Protein AF-A0A660R9L0-F1 (afdb_monomer_lite)

Foldseek 3Di:
DDPDQDQLQFWEKEWEDDCWIWIWIRRSHDIDGDGIHHLVVVVVVVVVDDGAEYEYEAAADPVRFDDPSNLVRLVSQVVVCVVCVRHKYKYAHLPPQVVCLVVPVPDDPVVCVVCVRNSSRSSSVVVCSVCVVRIAILDPVLADADDVVVLVVQPPWQEEEEQHLHRLPPPSCVNGNYEYEHQHSNSQSSCVVSPHHYDHPDDCVRVVDDTDWYFDDDPNDTDIDD

Radius of gyration: 19.58 Å; chains: 1; bounding box: 55×32×52 Å

Sequence (226 aa):
MSSKEYEGDEVILAVDHGKNVGVAMHDGKIVKPVGVFDEEGLFSLLRNMDFDAVVVGIPYNLKGMFSKKTFEVVNFALKIKDEFTDKKVFLYDERFTTVYGKKISGMDERKYRRFKDVISAVEILSDFLKSQHLACEVNDDKFIQLDERIIDKMKNKRTVVEEILLDPRDERLRSLNIVFLTNDPHHFYLLVEKGYTAYFRKSVDELGLDYDLVLKYKDGKITLCP

pLDDT: mean 89.71, std 12.52, range [32.91, 98.25]

Secondary structure (DSSP, 8-state):
----PPPTT-EEEEEEESSSEEEEEEESS-EEEEEEE-HHHHHHHHHTS--SEEEEEE---TTS---HHHHHHHHHHHHHHHH-TTSEEEEEE-TTHHHHHHHHS---HHHHHHHHHHHHHHHHHHHHHH-GGGSEE--STT-BPPPHHHHHHHTTS-EEEES--B-TT-GGGGGS-EEEEES-HHHHHHHHHTT-EEEES--HHHHT---SEEEEEETTEEEEE-

Structure (mmCIF, N/CA/C/O backbone):
data_AF-A0A660R9L0-F1
#
_entry.id   AF-A0A660R9L0-F1
#
loop_
_atom_site.group_PDB
_atom_site.id
_atom_site.type_symbol
_atom_site.label_atom_id
_atom_site.label_alt_id
_atom_site.label_comp_id
_atom_site.label_asym_id
_atom_site.label_entity_id
_atom_site.label_seq_id
_atom_site.pdbx_PDB_ins_code
_atom_site.Cartn_x
_atom_site.Cartn_y
_atom_site.Cartn_z
_atom_site.occupancy
_atom_site.B_iso_or_equiv
_atom_site.auth_seq_id
_atom_site.auth_comp_id
_atom_site.auth_asym_id
_atom_site.auth_atom_id
_atom_site.pdbx_PDB_model_num
ATOM 1 N N . MET A 1 1 ? -8.959 -16.395 -0.374 1.00 32.91 1 MET A N 1
ATOM 2 C CA . MET A 1 1 ? -9.173 -16.414 -1.836 1.00 32.91 1 MET A CA 1
ATOM 3 C C . MET A 1 1 ? -7.864 -16.811 -2.484 1.00 32.91 1 MET A C 1
ATOM 5 O O . MET A 1 1 ? -6.834 -16.322 -2.050 1.00 32.91 1 MET A O 1
ATOM 9 N N . SER A 1 2 ? -7.910 -17.759 -3.419 1.00 33.44 2 SER A N 1
ATOM 10 C CA . SER A 1 2 ? -6.737 -18.284 -4.122 1.00 33.44 2 SER A CA 1
ATOM 11 C C . SER A 1 2 ? -6.029 -17.149 -4.858 1.00 33.44 2 SER A C 1
ATOM 13 O O . SER A 1 2 ? -6.583 -16.619 -5.819 1.00 33.44 2 SER A O 1
ATOM 15 N N . SER A 1 3 ? -4.833 -16.772 -4.410 1.00 39.25 3 SER A N 1
ATOM 16 C CA . SER A 1 3 ? -3.893 -15.983 -5.201 1.00 39.25 3 SER A CA 1
ATOM 17 C C . SER A 1 3 ? -3.565 -16.807 -6.443 1.00 39.25 3 SER A C 1
ATOM 19 O O . SER A 1 3 ? -2.843 -17.798 -6.345 1.00 39.25 3 SER A O 1
ATOM 21 N N . LYS A 1 4 ? -4.177 -16.485 -7.588 1.00 43.53 4 LYS A N 1
ATOM 22 C CA . LYS A 1 4 ? -3.705 -17.017 -8.867 1.00 43.53 4 LYS A CA 1
ATOM 23 C C . LYS A 1 4 ? -2.271 -16.520 -9.033 1.00 43.53 4 LYS A C 1
ATOM 25 O O . LYS A 1 4 ? -2.055 -15.311 -9.064 1.00 43.53 4 LYS A O 1
ATOM 30 N N . GLU A 1 5 ? -1.322 -17.447 -9.044 1.00 54.25 5 GLU A N 1
ATOM 31 C CA . GLU A 1 5 ? 0.049 -17.173 -9.469 1.00 54.25 5 GLU A CA 1
ATOM 32 C C . GLU A 1 5 ? -0.004 -16.654 -10.915 1.00 54.25 5 GLU A C 1
ATOM 34 O O . GLU A 1 5 ? -0.798 -17.160 -11.710 1.00 54.25 5 GLU A O 1
ATOM 39 N N . TYR A 1 6 ? 0.763 -15.605 -11.224 1.00 57.31 6 TYR A N 1
ATOM 40 C CA . TYR A 1 6 ? 0.782 -14.989 -12.556 1.00 57.31 6 TYR A CA 1
ATOM 41 C C . TYR A 1 6 ? 1.212 -16.023 -13.599 1.00 57.31 6 TYR A C 1
ATOM 43 O O . TYR A 1 6 ? 2.217 -16.718 -13.415 1.00 57.31 6 TYR A O 1
ATOM 51 N N . GLU A 1 7 ? 0.441 -16.127 -14.679 1.00 55.03 7 GLU A N 1
ATOM 52 C CA . GLU A 1 7 ? 0.716 -17.046 -15.782 1.00 55.03 7 GLU A CA 1
ATOM 53 C C . GLU A 1 7 ? 1.695 -16.384 -16.761 1.00 55.03 7 GLU A C 1
ATOM 55 O O . GLU A 1 7 ? 1.751 -15.164 -16.900 1.00 55.03 7 GLU A O 1
ATOM 60 N N . GLY A 1 8 ? 2.521 -17.200 -17.417 1.00 58.75 8 GLY A N 1
ATOM 61 C CA . GLY A 1 8 ? 3.739 -16.757 -18.098 1.00 58.75 8 GLY A CA 1
ATOM 62 C C . GLY A 1 8 ? 3.584 -15.693 -19.186 1.00 58.75 8 GLY A C 1
ATOM 63 O O . GLY A 1 8 ? 4.604 -15.135 -19.547 1.00 58.75 8 GLY A O 1
ATOM 64 N N . ASP A 1 9 ? 2.381 -15.371 -19.667 1.00 69.31 9 ASP A N 1
ATOM 65 C CA . ASP A 1 9 ? 2.148 -14.457 -20.795 1.00 69.31 9 ASP A CA 1
ATOM 66 C C . ASP A 1 9 ? 1.773 -13.009 -20.390 1.00 69.31 9 ASP A C 1
ATOM 68 O O . ASP A 1 9 ? 1.606 -12.161 -21.266 1.00 69.31 9 ASP A O 1
ATOM 72 N N . GLU A 1 10 ? 1.662 -12.696 -19.092 1.00 87.19 10 GLU A N 1
ATOM 73 C CA . GLU A 1 10 ? 1.267 -11.357 -18.614 1.00 87.19 10 GLU A CA 1
ATOM 74 C C . GLU A 1 10 ? 2.379 -10.297 -18.804 1.00 87.19 10 GLU A C 1
ATOM 76 O O . GLU A 1 10 ? 3.571 -10.517 -18.521 1.00 87.19 10 GLU A O 1
ATOM 81 N N . VAL A 1 11 ? 1.970 -9.102 -19.247 1.00 94.75 11 VAL A N 1
ATOM 82 C CA . VAL A 1 11 ? 2.815 -7.912 -19.385 1.00 94.75 11 VAL A CA 1
ATOM 83 C C . VAL A 1 11 ? 2.833 -7.156 -18.061 1.00 94.75 11 VAL A C 1
ATOM 85 O O . VAL A 1 11 ? 1.863 -6.505 -17.671 1.00 94.75 11 VAL A O 1
ATOM 88 N N . ILE A 1 12 ? 3.964 -7.216 -17.362 1.00 96.75 12 ILE A N 1
ATOM 89 C CA . ILE A 1 12 ? 4.110 -6.649 -16.017 1.00 96.75 12 ILE A CA 1
ATOM 90 C C . ILE A 1 12 ? 5.207 -5.598 -16.034 1.00 96.75 12 ILE A C 1
ATOM 92 O O . ILE A 1 12 ? 6.327 -5.872 -16.465 1.00 96.75 12 ILE A O 1
ATOM 96 N N . LEU A 1 13 ? 4.916 -4.405 -15.526 1.00 97.88 13 LEU A N 1
ATOM 97 C CA . LEU A 1 13 ? 5.929 -3.381 -15.303 1.00 97.88 13 LEU A CA 1
ATOM 98 C C . LEU A 1 13 ? 6.372 -3.377 -13.846 1.00 97.88 13 LEU A C 1
ATOM 100 O O . LEU A 1 13 ? 5.569 -3.601 -12.946 1.00 97.88 13 LEU A O 1
ATOM 104 N N . ALA A 1 14 ? 7.639 -3.058 -13.607 1.00 97.38 14 ALA A N 1
ATOM 105 C CA . ALA A 1 14 ? 8.110 -2.658 -12.290 1.00 97.38 14 ALA A CA 1
ATOM 106 C C . ALA A 1 14 ? 8.628 -1.231 -12.312 1.00 97.38 14 ALA A C 1
ATOM 108 O O . ALA A 1 14 ? 9.240 -0.791 -13.290 1.00 97.38 14 ALA A O 1
ATOM 109 N N . VAL A 1 15 ? 8.407 -0.546 -11.199 1.00 96.81 15 VAL A N 1
ATOM 110 C CA . VAL A 1 15 ? 8.744 0.851 -10.998 1.00 96.81 15 VAL A CA 1
ATOM 111 C C . VAL A 1 15 ? 9.547 1.015 -9.710 1.00 96.81 15 VAL A C 1
ATOM 113 O O . VAL A 1 15 ? 9.091 0.633 -8.633 1.00 96.81 15 VAL A O 1
ATOM 116 N N . ASP A 1 16 ? 10.721 1.631 -9.830 1.00 95.06 16 ASP A N 1
ATOM 117 C CA . ASP A 1 16 ? 11.500 2.168 -8.711 1.00 95.06 16 ASP A CA 1
ATOM 118 C C . ASP A 1 16 ? 11.263 3.683 -8.623 1.00 95.06 16 ASP A C 1
ATOM 120 O O . ASP A 1 16 ? 11.701 4.449 -9.490 1.00 95.06 16 ASP A O 1
ATOM 124 N N . HIS A 1 17 ? 10.514 4.119 -7.607 1.00 94.25 17 HIS A N 1
ATOM 125 C CA . HIS A 1 17 ? 10.119 5.519 -7.443 1.00 94.25 17 HIS A CA 1
ATOM 126 C C . HIS A 1 17 ? 11.133 6.280 -6.582 1.00 94.25 17 HIS A C 1
ATOM 128 O O . HIS A 1 17 ? 11.057 6.330 -5.352 1.00 94.25 17 HIS A O 1
ATOM 134 N N . GLY A 1 18 ? 12.081 6.940 -7.244 1.00 88.00 18 GLY A N 1
ATOM 135 C CA . GLY A 1 18 ? 13.091 7.806 -6.639 1.00 88.00 18 GLY A CA 1
ATOM 136 C C . GLY A 1 18 ? 12.821 9.295 -6.873 1.00 88.00 18 GLY A C 1
ATOM 137 O O . GLY A 1 18 ? 11.695 9.771 -6.762 1.00 88.00 18 GLY A O 1
ATOM 138 N N . LYS A 1 19 ? 13.889 10.055 -7.161 1.00 86.38 19 LYS A N 1
ATOM 139 C CA . LYS A 1 19 ? 13.782 11.399 -7.770 1.00 86.38 19 LYS A CA 1
ATOM 140 C C . LYS A 1 19 ? 13.362 11.290 -9.238 1.00 86.38 19 LYS A C 1
ATOM 142 O O . LYS A 1 19 ? 12.627 12.135 -9.730 1.00 86.38 19 LYS A O 1
ATOM 147 N N . ASN A 1 20 ? 13.884 10.269 -9.907 1.00 90.31 20 ASN A N 1
ATOM 148 C CA . ASN A 1 20 ? 13.390 9.795 -11.183 1.00 90.31 20 ASN A CA 1
ATOM 149 C C . ASN A 1 20 ? 12.774 8.414 -10.960 1.00 90.31 20 ASN A C 1
ATOM 151 O O . ASN A 1 20 ? 12.983 7.792 -9.917 1.00 90.31 20 ASN A O 1
ATOM 155 N N . VAL A 1 21 ? 12.054 7.950 -11.963 1.00 95.06 21 VAL A N 1
ATOM 156 C CA . VAL A 1 21 ? 11.280 6.724 -11.942 1.00 95.06 21 VAL A CA 1
ATOM 157 C C . VAL A 1 21 ? 11.949 5.717 -12.869 1.00 95.06 21 VAL A C 1
ATOM 159 O O . VAL A 1 21 ? 11.906 5.867 -14.091 1.00 95.06 21 VAL A O 1
ATOM 162 N N . GLY A 1 22 ? 12.630 4.726 -12.296 1.00 96.00 22 GLY A N 1
ATOM 163 C CA . GLY A 1 22 ? 13.207 3.619 -13.056 1.00 96.00 22 GLY A CA 1
ATOM 164 C C . GLY A 1 22 ? 12.124 2.623 -13.451 1.00 96.00 22 GLY A C 1
ATOM 165 O O . GLY A 1 22 ? 11.277 2.296 -12.625 1.00 96.00 22 GLY A O 1
ATOM 166 N N . VAL A 1 23 ? 12.140 2.140 -14.696 1.00 97.88 23 VAL A N 1
ATOM 167 C CA . VAL A 1 23 ? 11.101 1.241 -15.220 1.00 97.88 23 VAL A CA 1
ATOM 168 C C . VAL A 1 23 ? 11.716 0.018 -15.891 1.00 97.88 23 VAL A C 1
ATOM 170 O O . VAL A 1 23 ? 12.619 0.131 -16.730 1.00 97.88 23 VAL A O 1
ATOM 173 N N . ALA A 1 24 ? 11.181 -1.151 -15.552 1.00 97.25 24 ALA A N 1
ATOM 174 C CA . ALA A 1 24 ? 11.446 -2.429 -16.201 1.00 97.25 24 ALA A CA 1
ATOM 175 C C . ALA A 1 24 ? 10.129 -3.091 -16.616 1.00 97.25 24 ALA A C 1
ATOM 177 O O . ALA A 1 24 ? 9.077 -2.779 -16.066 1.00 97.25 24 ALA A O 1
ATOM 178 N N . MET A 1 25 ? 10.189 -4.002 -17.582 1.00 97.25 25 MET A N 1
ATOM 179 C CA . MET A 1 25 ? 9.014 -4.687 -18.114 1.00 97.25 25 MET A CA 1
ATOM 180 C C . MET A 1 25 ? 9.305 -6.164 -18.338 1.00 97.25 25 MET A C 1
ATOM 182 O O . MET A 1 25 ? 10.370 -6.521 -18.838 1.00 97.25 25 MET A O 1
ATOM 186 N N . HIS A 1 26 ? 8.340 -7.000 -17.996 1.00 95.94 26 HIS A N 1
ATOM 187 C CA . HIS A 1 26 ? 8.242 -8.397 -18.365 1.00 95.94 26 HIS A CA 1
ATOM 188 C C . HIS A 1 26 ? 7.227 -8.488 -19.499 1.00 95.94 26 HIS A C 1
ATOM 190 O O . HIS A 1 26 ? 6.113 -8.004 -19.342 1.00 95.94 26 HIS A O 1
ATOM 196 N N . ASP A 1 27 ? 7.611 -9.048 -20.643 1.00 90.94 27 ASP A N 1
ATOM 197 C CA . ASP A 1 27 ? 6.760 -9.147 -21.841 1.00 90.94 27 ASP A CA 1
ATOM 198 C C . ASP A 1 27 ? 6.187 -10.554 -22.070 1.00 90.94 27 ASP A C 1
ATOM 200 O O . ASP A 1 27 ? 6.012 -10.982 -23.211 1.00 90.94 27 ASP A O 1
ATOM 204 N N . GLY A 1 28 ? 5.971 -11.296 -20.985 1.00 85.94 28 GLY A N 1
ATOM 205 C CA . GLY A 1 28 ? 5.570 -12.702 -21.021 1.00 85.94 28 GLY A CA 1
ATOM 206 C C . GLY A 1 28 ? 6.732 -13.684 -21.251 1.00 85.94 28 GLY A C 1
ATOM 207 O O . GLY A 1 28 ? 6.549 -14.890 -21.391 1.00 85.94 28 GLY A O 1
ATOM 208 N N . LYS A 1 29 ? 7.971 -13.194 -21.374 1.00 86.12 29 LYS A N 1
ATOM 209 C CA . LYS A 1 29 ? 9.137 -14.065 -21.608 1.00 86.12 29 LYS A CA 1
ATOM 210 C C . LYS A 1 29 ? 10.344 -13.647 -20.805 1.00 86.12 29 LYS A C 1
ATOM 212 O O . LYS A 1 29 ? 10.976 -14.478 -20.156 1.00 86.12 29 LYS A O 1
ATOM 217 N N . ILE A 1 30 ? 10.720 -12.377 -20.917 1.00 91.31 30 ILE A N 1
ATOM 218 C CA . ILE A 1 30 ? 11.943 -11.863 -20.310 1.00 91.31 30 ILE A CA 1
ATOM 219 C C . ILE A 1 30 ? 11.685 -10.538 -19.613 1.00 91.31 30 ILE A C 1
ATOM 221 O O . ILE A 1 30 ? 10.853 -9.740 -20.034 1.00 91.31 30 ILE A O 1
ATOM 225 N N . VAL A 1 31 ? 12.462 -10.283 -18.563 1.00 94.06 31 VAL A N 1
ATOM 226 C CA . VAL A 1 31 ? 12.554 -8.958 -17.950 1.00 94.06 31 VAL A CA 1
ATOM 227 C C . VAL A 1 31 ? 13.544 -8.116 -18.747 1.00 94.06 31 VAL A C 1
ATOM 229 O O . VAL A 1 31 ? 14.685 -8.527 -18.969 1.00 94.06 31 VAL A O 1
ATOM 232 N N . LYS A 1 32 ? 13.128 -6.915 -19.150 1.00 94.50 32 LYS A N 1
ATOM 233 C CA . LYS A 1 32 ? 13.968 -5.947 -19.855 1.00 94.50 32 LYS A CA 1
ATOM 234 C C . LYS A 1 32 ? 13.878 -4.551 -19.237 1.00 94.50 32 LYS A C 1
ATOM 236 O O . LYS A 1 32 ? 12.812 -4.149 -18.767 1.00 94.50 32 LYS A O 1
ATOM 241 N N . PRO A 1 33 ? 14.984 -3.788 -19.250 1.00 95.81 33 PRO A N 1
ATOM 242 C CA . PRO A 1 33 ? 14.950 -2.380 -18.885 1.00 95.81 33 PRO A CA 1
ATOM 243 C C . PRO A 1 33 ? 14.116 -1.590 -19.901 1.00 95.81 33 PRO A C 1
ATOM 245 O O . PRO A 1 33 ? 14.261 -1.795 -21.107 1.00 95.81 33 PRO A O 1
ATOM 248 N N . VAL A 1 34 ? 13.286 -0.662 -19.423 1.00 96.69 34 VAL A N 1
ATOM 249 C CA . VAL A 1 34 ? 12.533 0.271 -20.279 1.00 96.69 34 VAL A CA 1
ATOM 250 C C . VAL A 1 34 ? 13.220 1.630 -20.303 1.00 96.69 34 VAL A C 1
ATOM 252 O O . VAL A 1 34 ? 13.533 2.149 -21.371 1.00 96.69 34 VAL A O 1
ATOM 255 N N . GLY A 1 35 ? 13.505 2.201 -19.131 1.00 94.88 35 GLY A N 1
ATOM 256 C CA . GLY A 1 35 ? 14.135 3.515 -19.052 1.00 94.88 35 GLY A CA 1
ATOM 257 C C . GLY A 1 35 ? 13.931 4.215 -17.718 1.00 94.88 35 GLY A C 1
ATOM 258 O O . GLY A 1 35 ? 13.488 3.612 -16.744 1.00 94.88 35 GLY A O 1
ATOM 259 N N . VAL A 1 36 ? 14.289 5.498 -17.698 1.00 95.56 36 VAL A N 1
ATOM 260 C CA . VAL A 1 36 ? 14.098 6.402 -16.561 1.00 95.56 36 VAL A CA 1
ATOM 261 C C . VAL A 1 36 ? 13.184 7.535 -17.002 1.00 95.56 36 VAL A C 1
ATOM 263 O O . VAL A 1 36 ? 13.442 8.153 -18.035 1.00 95.56 36 VAL A O 1
ATOM 266 N N . PHE A 1 37 ? 12.161 7.815 -16.206 1.00 96.00 37 PHE A N 1
ATOM 267 C CA . PHE A 1 37 ? 11.141 8.825 -16.476 1.00 96.00 37 PHE A CA 1
ATOM 268 C C . PHE A 1 37 ? 10.985 9.755 -15.268 1.00 96.00 37 PHE A C 1
ATOM 270 O O . PHE A 1 37 ? 11.500 9.479 -14.184 1.00 96.00 37 PHE A O 1
ATOM 277 N N . ASP A 1 38 ? 10.284 10.867 -15.437 1.00 95.94 38 ASP A N 1
ATOM 278 C CA . ASP A 1 38 ? 9.593 11.519 -14.326 1.00 95.94 38 ASP A CA 1
ATOM 279 C C . ASP A 1 38 ? 8.198 10.885 -14.142 1.00 95.94 38 ASP A C 1
ATOM 281 O O . ASP A 1 38 ? 7.833 9.944 -14.852 1.00 95.94 38 ASP A O 1
ATOM 285 N N . GLU A 1 39 ? 7.424 11.352 -13.156 1.00 95.94 39 GLU A N 1
ATOM 286 C CA . GLU A 1 39 ? 6.078 10.808 -12.924 1.00 95.94 39 GLU A CA 1
ATOM 287 C C . GLU A 1 39 ? 5.176 11.008 -14.152 1.00 95.94 39 GLU A C 1
ATOM 289 O O . GLU A 1 39 ? 4.564 10.051 -14.618 1.00 95.94 39 GLU A O 1
ATOM 294 N N . GLU A 1 40 ? 5.130 12.212 -14.727 1.00 96.31 40 GLU A N 1
ATOM 295 C CA . GLU A 1 40 ? 4.279 12.515 -15.888 1.00 96.31 40 GLU A CA 1
ATOM 296 C C . GLU A 1 40 ? 4.635 11.660 -17.115 1.00 96.31 40 GLU A C 1
ATOM 298 O O . GLU A 1 40 ? 3.748 11.136 -17.800 1.00 96.31 40 GLU A O 1
ATOM 303 N N . GLY A 1 41 ? 5.929 11.464 -17.365 1.00 97.44 41 GLY A N 1
ATOM 304 C CA . GLY A 1 41 ? 6.441 10.591 -18.409 1.00 97.44 41 GLY A CA 1
ATOM 305 C C . GLY A 1 41 ? 6.068 9.127 -18.186 1.00 97.44 41 GLY A C 1
ATOM 306 O O . GLY A 1 41 ? 5.702 8.455 -19.150 1.00 97.44 41 GLY A O 1
ATOM 307 N N . LEU A 1 42 ? 6.083 8.636 -16.939 1.00 97.69 42 LEU A N 1
ATOM 308 C CA . LEU A 1 42 ? 5.585 7.291 -16.636 1.00 97.69 42 LEU A CA 1
ATOM 309 C C . LEU A 1 42 ? 4.086 7.176 -16.927 1.00 97.69 42 LEU A C 1
ATOM 311 O O . LEU A 1 42 ? 3.683 6.241 -17.610 1.00 97.69 42 LEU A O 1
ATOM 315 N N . PHE A 1 43 ? 3.252 8.089 -16.424 1.00 98.19 43 PHE A N 1
ATOM 316 C CA . PHE A 1 43 ? 1.806 8.017 -16.672 1.00 98.19 43 PHE A CA 1
ATOM 317 C C . PHE A 1 43 ? 1.503 8.075 -18.174 1.00 98.19 43 PHE A C 1
ATOM 319 O O . PHE A 1 43 ? 0.677 7.317 -18.678 1.00 98.19 43 PHE A O 1
ATOM 326 N N . SER A 1 44 ? 2.241 8.899 -18.920 1.00 98.12 44 SER A N 1
ATOM 327 C CA . SER A 1 44 ? 2.163 8.934 -20.382 1.00 98.12 44 SER A CA 1
ATOM 328 C C . SER A 1 44 ? 2.572 7.604 -21.024 1.00 98.12 44 SER A C 1
ATOM 330 O O . SER A 1 44 ? 1.910 7.162 -21.960 1.00 98.12 44 SER A O 1
ATOM 332 N N . LEU A 1 45 ? 3.622 6.939 -20.532 1.00 97.56 45 LEU A N 1
ATOM 333 C CA . LEU A 1 45 ? 4.009 5.599 -20.985 1.00 97.56 45 LEU A CA 1
ATOM 334 C C . LEU A 1 45 ? 2.886 4.582 -20.732 1.00 97.56 45 LEU A C 1
ATOM 336 O O . LEU A 1 45 ? 2.511 3.865 -21.657 1.00 97.56 45 LEU A O 1
ATOM 340 N N . LEU A 1 46 ? 2.335 4.551 -19.515 1.00 97.62 46 LEU A N 1
ATOM 341 C CA . LEU A 1 46 ? 1.289 3.605 -19.114 1.00 97.62 46 LEU A CA 1
ATOM 342 C C . LEU A 1 46 ? 0.006 3.778 -19.939 1.00 97.62 46 LEU A C 1
ATOM 344 O O . LEU A 1 46 ? -0.560 2.791 -20.385 1.00 97.62 46 LEU A O 1
ATOM 348 N N . ARG A 1 47 ? -0.418 5.014 -20.239 1.00 97.94 47 ARG A N 1
ATOM 349 C CA . ARG A 1 47 ? -1.592 5.270 -21.104 1.00 97.94 47 ARG A CA 1
ATOM 350 C C . ARG A 1 47 ? -1.445 4.744 -22.531 1.00 97.94 47 ARG A C 1
ATOM 352 O O . ARG A 1 47 ? -2.446 4.493 -23.191 1.00 97.94 47 ARG A O 1
ATOM 359 N N . ASN A 1 48 ? -0.214 4.652 -23.031 1.00 96.88 48 ASN A N 1
ATOM 360 C CA . ASN A 1 48 ? 0.078 4.259 -24.411 1.00 96.88 48 ASN A CA 1
ATOM 361 C C . ASN A 1 48 ? 0.502 2.787 -24.537 1.00 96.88 48 ASN A C 1
ATOM 363 O O . ASN A 1 48 ? 0.894 2.354 -25.621 1.00 96.88 48 ASN A O 1
ATOM 367 N N . MET A 1 49 ? 0.457 2.028 -23.443 1.00 93.75 49 MET A N 1
ATOM 368 C CA . MET A 1 49 ? 0.872 0.634 -23.382 1.00 93.75 49 MET A CA 1
ATOM 369 C C . MET A 1 49 ? -0.279 -0.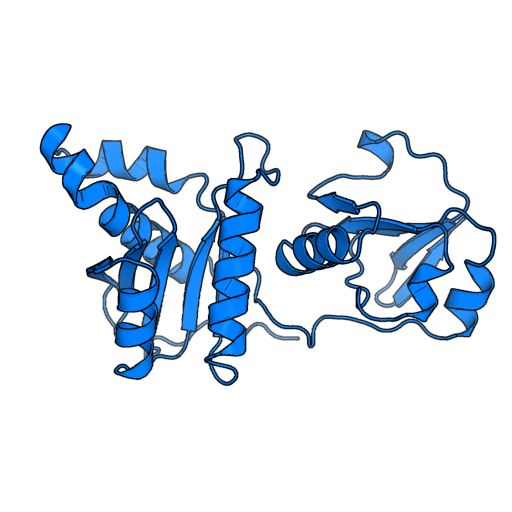221 -22.859 1.00 93.75 49 MET A C 1
ATOM 371 O O . MET A 1 49 ? -0.982 0.186 -21.941 1.00 93.75 49 MET A O 1
ATOM 375 N N . ASP A 1 50 ? -0.446 -1.419 -23.413 1.00 93.81 50 ASP A N 1
ATOM 376 C CA . ASP A 1 50 ? -1.284 -2.434 -22.780 1.00 93.81 50 ASP A CA 1
ATOM 377 C C . ASP A 1 50 ? -0.429 -3.257 -21.814 1.00 93.81 50 ASP A C 1
ATOM 379 O O . ASP A 1 50 ? 0.645 -3.744 -22.179 1.00 93.81 50 ASP A O 1
ATOM 383 N N . PHE A 1 51 ? -0.877 -3.342 -20.568 1.00 95.75 51 PHE A N 1
ATOM 384 C CA . PHE A 1 51 ? -0.191 -4.032 -19.482 1.00 95.75 51 PHE A CA 1
ATOM 385 C C . PHE A 1 51 ? -1.207 -4.646 -18.525 1.00 95.75 51 PHE A C 1
ATOM 387 O O . PHE A 1 51 ? -2.337 -4.176 -18.449 1.00 95.75 51 PHE A O 1
ATOM 394 N N . ASP A 1 52 ? -0.811 -5.654 -17.760 1.00 96.44 52 ASP A N 1
ATOM 395 C CA . ASP A 1 52 ? -1.692 -6.359 -16.823 1.00 96.44 52 ASP A CA 1
ATOM 396 C C . ASP A 1 52 ? -1.496 -5.881 -15.382 1.00 96.44 52 ASP A C 1
ATOM 398 O O . ASP A 1 52 ? -2.452 -5.750 -14.607 1.00 96.44 52 ASP A O 1
ATOM 402 N N . ALA A 1 53 ? -0.244 -5.589 -15.015 1.00 96.88 53 ALA A N 1
ATOM 403 C CA . ALA A 1 53 ? 0.100 -5.177 -13.664 1.00 96.88 53 ALA A CA 1
ATOM 404 C C . ALA A 1 53 ? 1.291 -4.214 -13.592 1.00 96.88 53 ALA A C 1
ATOM 406 O O . ALA A 1 53 ? 2.205 -4.248 -14.419 1.00 96.88 53 ALA A O 1
ATOM 407 N N . VAL A 1 54 ? 1.302 -3.401 -12.535 1.00 98.19 54 VAL A N 1
ATOM 408 C CA . VAL A 1 54 ? 2.453 -2.589 -12.123 1.00 98.19 54 VAL A CA 1
ATOM 409 C C . VAL A 1 54 ? 2.903 -3.007 -10.729 1.00 98.19 54 VAL A C 1
ATOM 411 O O . VAL A 1 54 ? 2.104 -3.087 -9.801 1.00 98.19 54 VAL A O 1
ATOM 414 N N . VAL A 1 55 ? 4.201 -3.228 -10.564 1.00 97.88 55 VAL A N 1
ATOM 415 C CA . VAL A 1 55 ? 4.852 -3.513 -9.285 1.00 97.88 55 VAL A CA 1
ATOM 416 C C . VAL A 1 55 ? 5.659 -2.291 -8.870 1.00 97.88 55 VAL A C 1
ATOM 418 O O . VAL A 1 55 ? 6.581 -1.881 -9.565 1.00 97.88 55 VAL A O 1
ATOM 421 N N . VAL A 1 56 ? 5.336 -1.704 -7.728 1.00 97.75 56 VAL A N 1
ATOM 422 C CA . VAL A 1 56 ? 6.017 -0.527 -7.190 1.00 97.75 56 VAL A CA 1
ATOM 423 C C . VAL A 1 56 ? 6.917 -0.961 -6.037 1.00 97.75 56 VAL A C 1
ATOM 425 O O . VAL A 1 56 ? 6.441 -1.501 -5.034 1.00 97.75 56 VAL A O 1
ATOM 428 N N . GLY A 1 57 ? 8.223 -0.732 -6.178 1.00 95.31 57 GLY A N 1
ATOM 429 C CA . GLY A 1 57 ? 9.193 -0.968 -5.111 1.00 95.31 57 GLY A CA 1
ATOM 430 C C . GLY A 1 57 ? 9.001 0.018 -3.964 1.00 95.31 57 GLY A C 1
ATOM 431 O O . GLY A 1 57 ? 8.948 1.224 -4.186 1.00 95.31 57 GLY A O 1
ATOM 432 N N . ILE A 1 58 ? 8.879 -0.493 -2.740 1.00 92.81 58 ILE A N 1
ATOM 433 C CA . ILE A 1 58 ? 8.747 0.295 -1.520 1.00 92.81 58 ILE A CA 1
ATOM 434 C C . ILE A 1 58 ? 10.087 0.333 -0.769 1.00 92.81 58 ILE A C 1
ATOM 436 O O . ILE A 1 58 ? 10.531 -0.701 -0.247 1.00 92.81 58 ILE A O 1
ATOM 440 N N . PRO A 1 59 ? 10.650 1.534 -0.541 1.00 91.19 59 PRO A N 1
ATOM 441 C CA . PRO A 1 59 ? 11.847 1.702 0.264 1.00 91.19 59 PRO A CA 1
ATOM 442 C C . PRO A 1 59 ? 11.475 1.763 1.751 1.00 91.19 59 PRO A C 1
ATOM 444 O O . PRO A 1 59 ? 11.281 2.837 2.336 1.00 91.19 59 PRO A O 1
ATOM 447 N N . TYR A 1 60 ? 11.345 0.606 2.398 1.00 89.00 60 TYR A N 1
ATOM 448 C CA . TYR A 1 60 ? 11.293 0.561 3.861 1.00 89.00 60 TYR A CA 1
ATOM 449 C C . TYR A 1 60 ? 12.666 0.863 4.467 1.00 89.00 60 TYR A C 1
ATOM 451 O O . TYR A 1 60 ? 13.709 0.592 3.873 1.00 89.00 60 TYR A O 1
ATOM 459 N N . ASN A 1 61 ? 12.689 1.375 5.699 1.00 86.62 61 ASN A N 1
ATOM 460 C CA . ASN A 1 61 ? 13.955 1.506 6.422 1.00 86.62 61 ASN A CA 1
ATOM 461 C C . ASN A 1 61 ? 14.518 0.127 6.837 1.00 86.62 61 ASN A C 1
ATOM 463 O O . ASN A 1 61 ? 13.854 -0.898 6.703 1.00 86.62 61 ASN A O 1
ATOM 467 N N . LEU A 1 62 ? 15.729 0.084 7.407 1.00 80.88 62 LEU A N 1
ATOM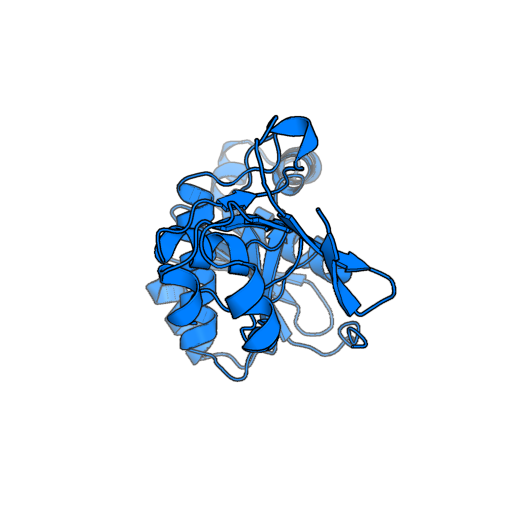 468 C CA . LEU A 1 62 ? 16.377 -1.177 7.816 1.00 80.88 62 LEU A CA 1
ATOM 469 C C . LEU A 1 62 ? 15.559 -2.007 8.822 1.00 80.88 62 LEU A C 1
ATOM 471 O O . LEU A 1 62 ? 15.702 -3.225 8.869 1.00 80.88 62 LEU A O 1
ATOM 475 N N . LYS A 1 63 ? 14.677 -1.368 9.601 1.00 84.06 63 LYS A N 1
ATOM 476 C CA . LYS A 1 63 ? 13.752 -2.046 10.524 1.00 84.06 63 LYS A CA 1
ATOM 477 C C . LYS A 1 63 ? 12.454 -2.502 9.844 1.00 84.06 63 LYS A C 1
ATOM 479 O O . LYS A 1 63 ? 11.576 -3.023 10.516 1.00 84.06 63 LYS A O 1
ATOM 484 N N . GLY A 1 64 ? 12.314 -2.295 8.535 1.00 81.75 64 GLY A N 1
ATOM 485 C CA . GLY A 1 64 ? 11.114 -2.629 7.773 1.00 81.75 64 GLY A CA 1
ATOM 486 C C . GLY A 1 64 ? 9.947 -1.668 7.990 1.00 81.75 64 GLY A C 1
ATOM 487 O O . GLY A 1 64 ? 8.821 -2.046 7.688 1.00 81.75 64 GLY A O 1
ATOM 488 N N . MET A 1 65 ? 10.196 -0.467 8.521 1.00 89.25 65 MET A N 1
ATOM 489 C CA . MET A 1 65 ? 9.158 0.508 8.869 1.00 89.25 65 MET A CA 1
ATOM 490 C C . MET A 1 65 ? 8.982 1.571 7.782 1.00 89.25 65 MET A C 1
ATOM 492 O O . MET A 1 65 ? 9.909 1.855 7.014 1.00 89.25 65 MET A O 1
ATOM 496 N N . PHE A 1 66 ? 7.809 2.210 7.786 1.00 92.56 66 PHE A N 1
ATOM 497 C CA . PHE A 1 66 ? 7.517 3.375 6.957 1.00 92.56 66 PHE A CA 1
ATOM 498 C C . PHE A 1 66 ? 8.442 4.553 7.282 1.00 92.56 66 PHE A C 1
ATOM 500 O O . PHE A 1 66 ? 8.715 4.879 8.438 1.00 92.56 66 PHE A O 1
ATOM 507 N N . SER A 1 67 ? 8.890 5.216 6.226 1.00 91.75 67 SER A N 1
ATOM 508 C CA . SER A 1 67 ? 9.522 6.531 6.239 1.00 91.75 67 SER A CA 1
ATOM 509 C C . SER A 1 67 ? 8.662 7.519 5.446 1.00 91.75 67 SER A C 1
ATOM 511 O O . SER A 1 67 ? 7.730 7.108 4.757 1.00 91.75 67 SER A O 1
ATOM 513 N N . LYS A 1 68 ? 9.008 8.814 5.459 1.00 92.00 68 LYS A N 1
ATOM 514 C CA . LYS A 1 68 ? 8.355 9.809 4.589 1.00 92.00 68 LYS A CA 1
ATOM 515 C C . LYS A 1 68 ? 8.356 9.371 3.117 1.00 92.00 68 LYS A C 1
ATOM 517 O O . LYS A 1 68 ? 7.332 9.463 2.453 1.00 92.00 68 LYS A O 1
ATOM 522 N N . LYS A 1 69 ? 9.478 8.828 2.634 1.00 92.75 69 LYS A N 1
ATOM 523 C CA . LYS A 1 69 ? 9.591 8.340 1.256 1.00 92.75 69 LYS A CA 1
ATOM 524 C C . LYS A 1 69 ? 8.676 7.139 1.001 1.00 92.75 69 LYS A C 1
ATOM 526 O O . LYS A 1 69 ? 8.055 7.064 -0.046 1.00 92.75 69 LYS A O 1
ATOM 531 N N . THR A 1 70 ? 8.533 6.239 1.971 1.00 94.44 70 THR A N 1
ATOM 532 C CA . THR A 1 70 ? 7.592 5.109 1.889 1.00 94.44 70 THR A CA 1
ATOM 533 C C . THR A 1 70 ? 6.153 5.603 1.696 1.00 94.44 70 THR A C 1
ATOM 535 O O . THR A 1 70 ? 5.451 5.084 0.837 1.00 94.44 70 THR A O 1
ATOM 538 N N . PHE A 1 71 ? 5.731 6.639 2.434 1.00 95.62 71 PHE A N 1
ATOM 539 C CA . PHE A 1 71 ? 4.412 7.263 2.250 1.00 95.62 71 PHE A CA 1
ATOM 540 C C . PHE A 1 71 ? 4.238 7.861 0.850 1.00 95.62 71 PHE A C 1
ATOM 542 O O . PHE A 1 71 ? 3.214 7.631 0.214 1.00 95.62 71 PHE A O 1
ATOM 549 N N . GLU A 1 72 ? 5.239 8.594 0.355 1.00 95.94 72 GLU A N 1
ATOM 550 C CA . GLU A 1 72 ? 5.220 9.166 -0.999 1.00 95.94 72 GLU A CA 1
ATOM 551 C C . GLU A 1 72 ? 5.048 8.082 -2.074 1.00 95.94 72 GLU A C 1
ATOM 553 O O . GLU A 1 72 ? 4.242 8.241 -2.987 1.00 95.94 72 GLU A O 1
ATOM 558 N N . VAL A 1 73 ? 5.763 6.963 -1.934 1.00 96.69 73 VAL A N 1
ATOM 559 C CA . VAL A 1 73 ? 5.721 5.845 -2.884 1.00 96.69 73 VAL A CA 1
ATOM 560 C C . VAL A 1 73 ? 4.388 5.093 -2.841 1.00 96.69 73 VAL A C 1
ATOM 562 O O . VAL A 1 73 ? 3.844 4.760 -3.892 1.00 96.69 73 VAL A O 1
ATOM 565 N N . VAL A 1 74 ? 3.823 4.850 -1.652 1.00 97.44 74 VAL A N 1
ATOM 566 C CA . VAL A 1 74 ? 2.501 4.207 -1.541 1.00 97.44 74 VAL A CA 1
ATOM 567 C C . VAL A 1 74 ? 1.409 5.100 -2.134 1.00 97.44 74 VAL A C 1
ATOM 569 O O . VAL A 1 74 ? 0.573 4.610 -2.887 1.00 97.44 74 VAL A O 1
ATOM 572 N N . ASN A 1 75 ? 1.457 6.413 -1.887 1.00 97.44 75 ASN A N 1
ATOM 573 C CA . ASN A 1 75 ? 0.551 7.367 -2.534 1.00 97.44 75 ASN A CA 1
ATOM 574 C C . ASN A 1 75 ? 0.693 7.347 -4.064 1.00 97.44 75 ASN A C 1
ATOM 576 O O . ASN A 1 75 ? -0.290 7.370 -4.795 1.00 97.44 75 ASN A O 1
ATOM 580 N N . PHE A 1 76 ? 1.922 7.280 -4.573 1.00 97.94 76 PHE A N 1
ATOM 581 C CA . PHE A 1 76 ? 2.169 7.155 -6.005 1.00 97.94 76 PHE A CA 1
ATOM 582 C C . PHE A 1 76 ? 1.556 5.873 -6.597 1.00 97.94 76 PHE A C 1
ATOM 584 O O . PHE A 1 76 ? 0.913 5.940 -7.642 1.00 97.94 76 PHE A O 1
ATOM 591 N N . ALA A 1 77 ? 1.668 4.732 -5.912 1.00 98.25 77 ALA A N 1
ATOM 592 C CA . ALA A 1 77 ? 1.009 3.494 -6.332 1.00 98.25 77 ALA A CA 1
ATOM 593 C C . ALA A 1 77 ? -0.526 3.615 -6.333 1.00 98.25 77 ALA A C 1
ATOM 595 O O . ALA A 1 77 ? -1.177 3.108 -7.245 1.00 98.25 77 ALA A O 1
ATOM 596 N N . LEU A 1 78 ? -1.102 4.327 -5.357 1.00 97.50 78 LEU A N 1
ATOM 597 C CA . LEU A 1 78 ? -2.539 4.617 -5.322 1.00 97.50 78 LEU A CA 1
ATOM 598 C C . LEU A 1 78 ? -2.981 5.454 -6.523 1.00 97.50 78 LEU A C 1
ATOM 600 O O . LEU A 1 78 ? -3.945 5.084 -7.176 1.00 97.50 78 LEU A O 1
ATOM 604 N N . LYS A 1 79 ? -2.222 6.488 -6.908 1.00 98.00 79 LYS A N 1
ATOM 605 C CA . LYS A 1 79 ? -2.510 7.259 -8.132 1.00 98.00 79 LYS A CA 1
ATOM 606 C C . LYS A 1 79 ? -2.526 6.382 -9.388 1.00 98.00 79 LYS A C 1
ATOM 608 O O . LYS A 1 79 ? -3.367 6.584 -10.257 1.00 98.00 79 LYS A O 1
ATOM 613 N N . ILE A 1 80 ? -1.607 5.413 -9.491 1.00 98.25 80 ILE A N 1
ATOM 614 C CA . ILE A 1 80 ? -1.616 4.441 -10.596 1.00 98.25 80 ILE A CA 1
ATOM 615 C C . ILE A 1 80 ? -2.898 3.605 -10.534 1.00 98.25 80 ILE A C 1
ATOM 617 O O . ILE A 1 80 ? -3.563 3.442 -11.552 1.00 98.25 80 ILE A O 1
ATOM 621 N N . LYS A 1 81 ? -3.274 3.100 -9.353 1.00 97.69 81 LYS A N 1
ATOM 622 C CA . LYS A 1 81 ? -4.492 2.296 -9.201 1.00 97.69 81 LYS A CA 1
ATOM 623 C C . LYS A 1 81 ? -5.767 3.085 -9.527 1.00 97.69 81 LYS A C 1
ATOM 625 O O . LYS A 1 81 ? -6.662 2.535 -10.163 1.00 97.69 81 LYS A O 1
ATOM 630 N N . ASP A 1 82 ? -5.826 4.355 -9.140 1.00 97.06 82 ASP A N 1
ATOM 631 C CA . ASP A 1 82 ? -6.960 5.243 -9.402 1.00 97.06 82 ASP A CA 1
ATOM 632 C C . ASP A 1 82 ? -7.117 5.558 -10.897 1.00 97.06 82 ASP A C 1
ATOM 634 O O . ASP A 1 82 ? -8.237 5.621 -11.402 1.00 97.06 82 ASP A O 1
ATOM 638 N N . GLU A 1 83 ? -6.009 5.741 -11.625 1.00 97.88 83 GLU A N 1
ATOM 639 C CA . GLU A 1 83 ? -6.045 6.004 -13.070 1.00 97.88 83 GLU A CA 1
ATOM 640 C C . GLU A 1 83 ? -6.312 4.727 -13.889 1.00 97.88 83 GLU A C 1
ATOM 642 O O . GLU A 1 83 ? -7.044 4.768 -14.878 1.00 97.88 83 GLU A O 1
ATOM 647 N N . PHE A 1 84 ? -5.774 3.583 -13.457 1.00 97.31 84 PHE A N 1
ATOM 648 C CA . PHE A 1 84 ? -5.842 2.297 -14.161 1.00 97.31 84 PHE A CA 1
ATOM 649 C C . PHE A 1 84 ? -6.616 1.256 -13.341 1.00 97.31 84 PHE A C 1
ATOM 651 O O . PHE A 1 84 ? -6.077 0.242 -12.895 1.00 97.31 84 PHE A O 1
ATOM 658 N N . THR A 1 85 ? -7.902 1.531 -13.112 1.00 95.69 85 THR A N 1
ATOM 659 C CA . THR A 1 85 ? -8.752 0.758 -12.184 1.00 95.69 85 THR A CA 1
ATOM 660 C C . THR A 1 85 ? -8.889 -0.730 -12.524 1.00 95.69 85 THR A C 1
ATOM 662 O O . THR A 1 85 ? -9.020 -1.549 -11.611 1.00 95.69 85 THR A O 1
ATOM 665 N N . ASP A 1 86 ? -8.809 -1.094 -13.804 1.00 94.69 86 ASP A N 1
ATOM 666 C CA . ASP A 1 86 ? -8.871 -2.466 -14.319 1.00 94.69 86 ASP A CA 1
ATOM 667 C C . ASP A 1 86 ? -7.542 -3.223 -14.189 1.00 94.69 86 ASP A C 1
ATOM 669 O O . ASP A 1 86 ? -7.518 -4.453 -14.258 1.00 94.69 86 ASP A O 1
ATOM 673 N N . LYS A 1 87 ? -6.438 -2.505 -13.966 1.00 96.44 87 LYS A N 1
ATOM 674 C CA . LYS A 1 87 ? -5.100 -3.077 -13.837 1.00 96.44 87 LYS A CA 1
ATOM 675 C C . LYS A 1 87 ? -4.768 -3.367 -12.378 1.00 96.44 87 LYS A C 1
ATOM 677 O O . LYS A 1 87 ? -5.295 -2.754 -11.437 1.00 96.44 87 LYS A O 1
ATOM 682 N N . LYS A 1 88 ? -3.877 -4.333 -12.166 1.00 96.94 88 LYS A N 1
ATOM 683 C CA . LYS A 1 88 ? -3.417 -4.683 -10.820 1.00 96.94 88 LYS A CA 1
ATOM 684 C C . LYS A 1 88 ? -2.206 -3.835 -10.441 1.00 96.94 88 LYS A C 1
ATOM 686 O O . LYS A 1 88 ? -1.325 -3.587 -11.262 1.00 96.94 88 LYS A O 1
ATOM 691 N N . VAL A 1 89 ? -2.138 -3.416 -9.182 1.00 98.25 89 VAL A N 1
ATOM 692 C CA . VAL A 1 89 ? -1.002 -2.650 -8.656 1.00 98.25 89 VAL A CA 1
ATOM 693 C C . VAL A 1 89 ? -0.489 -3.329 -7.397 1.00 98.25 89 VAL A C 1
ATOM 695 O O . VAL A 1 89 ? -1.259 -3.606 -6.480 1.00 98.25 89 VAL A O 1
ATOM 698 N N . PHE A 1 90 ? 0.813 -3.589 -7.351 1.00 97.94 90 PHE A N 1
ATOM 699 C CA . PHE A 1 90 ? 1.480 -4.254 -6.239 1.00 97.94 90 PHE A CA 1
ATOM 700 C C . PHE A 1 90 ? 2.493 -3.349 -5.574 1.00 97.94 90 PHE A C 1
ATOM 702 O O . PHE A 1 90 ? 3.192 -2.572 -6.213 1.00 97.94 90 PHE A O 1
ATOM 709 N N . LEU A 1 91 ? 2.605 -3.526 -4.272 1.00 97.00 91 LEU A N 1
ATOM 710 C CA . LEU A 1 91 ? 3.598 -2.939 -3.403 1.00 97.00 91 LEU A CA 1
ATOM 711 C C . LEU A 1 91 ? 4.599 -4.031 -3.024 1.00 97.00 91 LEU A C 1
ATOM 713 O O . LEU A 1 91 ? 4.208 -5.044 -2.437 1.00 97.00 91 LEU A O 1
ATOM 717 N N . TYR A 1 92 ? 5.874 -3.835 -3.356 1.00 94.69 92 TYR A N 1
ATOM 718 C CA . TYR A 1 92 ? 6.922 -4.837 -3.157 1.00 94.69 92 TYR A CA 1
ATOM 719 C C . TYR A 1 92 ? 8.067 -4.301 -2.294 1.00 94.69 92 TYR A C 1
ATOM 721 O O . TYR A 1 92 ? 8.563 -3.206 -2.521 1.00 94.69 92 TYR A O 1
ATOM 729 N N . ASP A 1 93 ? 8.495 -5.060 -1.286 1.00 89.44 93 ASP A N 1
ATOM 730 C CA . ASP A 1 93 ? 9.548 -4.651 -0.348 1.00 89.44 93 ASP A CA 1
ATOM 731 C C . ASP A 1 93 ? 10.934 -4.658 -1.026 1.00 89.44 93 ASP A C 1
ATOM 733 O O . ASP A 1 93 ? 11.471 -5.717 -1.345 1.00 89.44 93 ASP A O 1
ATOM 737 N N . GLU A 1 94 ? 11.533 -3.480 -1.234 1.00 76.12 94 GLU A N 1
ATOM 738 C CA . GLU A 1 94 ? 12.787 -3.333 -1.994 1.00 76.12 94 GLU A CA 1
ATOM 739 C C . GLU A 1 94 ? 14.056 -3.588 -1.152 1.00 76.12 94 GLU A C 1
ATOM 741 O O . GLU A 1 94 ? 15.157 -3.620 -1.692 1.00 76.12 94 GLU A O 1
ATOM 746 N N . ARG A 1 95 ? 13.967 -3.788 0.171 1.00 73.25 95 ARG A N 1
ATOM 747 C CA . ARG A 1 95 ? 15.128 -3.680 1.092 1.00 73.25 95 ARG A CA 1
ATOM 748 C C . ARG A 1 95 ? 16.369 -4.513 0.740 1.00 73.25 95 ARG A C 1
ATOM 750 O O . ARG A 1 95 ? 17.450 -4.212 1.247 1.00 73.25 95 ARG A O 1
ATOM 757 N N . PHE A 1 96 ? 16.235 -5.556 -0.072 1.00 60.44 96 PHE A N 1
ATOM 758 C CA . PHE A 1 96 ? 17.343 -6.420 -0.469 1.00 60.44 96 PHE A CA 1
ATOM 759 C C . PHE A 1 96 ? 17.913 -6.120 -1.863 1.00 60.44 96 PHE A C 1
ATOM 761 O O . PHE A 1 96 ? 19.028 -6.557 -2.133 1.00 60.44 96 PHE A O 1
ATOM 768 N N . THR A 1 97 ? 17.250 -5.334 -2.715 1.00 60.53 97 THR A N 1
ATOM 769 C CA . THR A 1 97 ? 17.659 -5.114 -4.120 1.00 60.53 97 THR A CA 1
ATOM 770 C C . THR A 1 97 ? 19.007 -4.383 -4.216 1.00 60.53 97 THR A C 1
ATOM 772 O O . THR A 1 97 ? 19.968 -4.865 -4.816 1.00 60.53 97 THR A O 1
ATOM 775 N N . THR A 1 98 ? 19.179 -3.302 -3.449 1.00 57.16 98 THR A N 1
ATOM 776 C CA . THR A 1 98 ? 20.377 -2.439 -3.488 1.00 57.16 98 THR A CA 1
ATOM 777 C C . THR A 1 98 ? 21.703 -3.136 -3.145 1.00 57.16 98 THR A C 1
ATOM 779 O O . THR A 1 98 ? 22.764 -2.694 -3.599 1.00 57.16 98 THR A O 1
ATOM 782 N N . VAL A 1 99 ? 21.688 -4.218 -2.355 1.00 57.75 99 VAL A N 1
ATOM 783 C CA . VAL A 1 99 ? 22.910 -4.963 -1.982 1.00 57.75 99 VAL A CA 1
ATOM 784 C C . VAL A 1 99 ? 23.376 -5.880 -3.117 1.00 57.75 99 VAL A C 1
ATOM 786 O O . VAL A 1 99 ? 24.586 -6.074 -3.293 1.00 57.75 99 VAL A O 1
ATOM 789 N N . TYR A 1 100 ? 22.443 -6.417 -3.904 1.00 55.66 100 TYR A N 1
ATOM 790 C CA . TYR A 1 100 ? 22.741 -7.317 -5.015 1.00 55.66 100 TYR A CA 1
ATOM 791 C C . TYR A 1 100 ? 23.158 -6.544 -6.274 1.00 55.66 100 TYR A C 1
ATOM 793 O O . TYR A 1 100 ? 24.191 -6.888 -6.860 1.00 55.66 100 TYR A O 1
ATOM 801 N N . GLY A 1 101 ? 22.504 -5.426 -6.605 1.00 55.00 101 GLY A N 1
ATOM 802 C CA . GLY A 1 101 ? 22.799 -4.662 -7.826 1.00 55.00 101 GLY A CA 1
ATOM 803 C C . GLY A 1 101 ? 24.224 -4.116 -7.910 1.00 55.00 101 GLY A C 1
ATOM 804 O O . GLY A 1 101 ? 24.874 -4.174 -8.963 1.00 55.00 101 GLY A O 1
ATOM 805 N N . LYS A 1 102 ? 24.789 -3.658 -6.782 1.00 54.59 102 LYS A N 1
ATOM 806 C CA . LYS A 1 102 ? 26.186 -3.187 -6.742 1.00 54.59 102 LYS A CA 1
ATOM 807 C C . LYS A 1 102 ? 27.197 -4.332 -6.893 1.00 54.59 102 LYS A C 1
ATOM 809 O O . LYS A 1 102 ? 28.240 -4.129 -7.508 1.00 54.59 102 LYS A O 1
ATOM 814 N N . LYS A 1 103 ? 26.910 -5.525 -6.358 1.00 55.84 103 LYS A N 1
ATOM 815 C CA . LYS A 1 103 ? 27.811 -6.691 -6.454 1.00 55.84 103 LYS A CA 1
ATOM 816 C C . LYS A 1 103 ? 27.756 -7.370 -7.822 1.00 55.84 103 LYS A C 1
ATOM 818 O O . LYS A 1 103 ? 28.792 -7.807 -8.309 1.00 55.84 103 LYS A O 1
ATOM 823 N N . ILE A 1 104 ? 26.572 -7.454 -8.428 1.00 55.94 104 ILE A N 1
ATOM 824 C CA . ILE A 1 104 ? 26.347 -8.201 -9.674 1.00 55.94 104 ILE A CA 1
ATOM 825 C C . ILE A 1 104 ? 26.745 -7.382 -10.905 1.00 55.94 104 ILE A C 1
ATOM 827 O O . ILE A 1 104 ? 27.237 -7.944 -11.880 1.00 55.94 104 ILE A O 1
ATOM 831 N N . SER A 1 105 ? 26.577 -6.056 -10.874 1.00 60.66 105 SER A N 1
ATOM 832 C CA . SER A 1 105 ? 26.795 -5.237 -12.073 1.00 60.66 105 SER A CA 1
ATOM 833 C C . SER A 1 105 ? 28.250 -5.214 -12.557 1.00 60.66 105 SER A C 1
ATOM 835 O O . SER A 1 105 ? 28.478 -4.992 -13.746 1.00 60.66 105 SER A O 1
ATOM 837 N N . GLY A 1 106 ? 29.238 -5.394 -11.666 1.00 65.88 106 GLY A N 1
ATOM 838 C CA . GLY A 1 106 ? 30.666 -5.260 -12.000 1.00 65.88 106 GLY A CA 1
ATOM 839 C C . GLY A 1 106 ? 31.029 -3.894 -12.606 1.00 65.88 106 GLY A C 1
ATOM 840 O O . GLY A 1 106 ? 32.106 -3.730 -13.177 1.00 65.88 106 GLY A O 1
ATOM 841 N N . MET A 1 107 ? 30.112 -2.922 -12.530 1.00 71.12 107 MET A N 1
ATOM 842 C CA . MET A 1 107 ? 30.235 -1.612 -13.151 1.00 71.12 107 MET A CA 1
ATOM 843 C C . MET A 1 107 ? 31.060 -0.686 -12.267 1.00 71.12 107 MET A C 1
ATOM 845 O O . MET A 1 107 ? 30.983 -0.738 -11.038 1.00 71.12 107 MET A O 1
ATOM 849 N N . ASP A 1 108 ? 31.793 0.232 -12.898 1.00 79.19 108 ASP A N 1
ATOM 850 C CA . ASP A 1 108 ? 32.352 1.360 -12.165 1.00 79.19 108 ASP A CA 1
ATOM 851 C C . ASP A 1 108 ? 31.231 2.204 -11.525 1.00 79.19 108 ASP A C 1
ATOM 853 O O . ASP A 1 108 ? 30.085 2.242 -11.992 1.00 79.19 108 ASP A O 1
ATOM 857 N N . GLU A 1 109 ? 31.561 2.915 -10.447 1.00 78.25 109 GLU A N 1
ATOM 858 C CA . GLU A 1 109 ? 30.567 3.657 -9.669 1.00 78.25 109 GLU A CA 1
ATOM 859 C C . GLU A 1 109 ? 29.846 4.756 -10.460 1.00 78.25 109 GLU A C 1
ATOM 861 O O . GLU A 1 109 ? 28.702 5.089 -10.142 1.00 78.25 109 GLU A O 1
ATOM 866 N N . ARG A 1 110 ? 30.483 5.356 -11.477 1.00 79.88 110 ARG A N 1
ATOM 867 C CA . ARG A 1 110 ? 29.838 6.403 -12.285 1.00 79.88 110 ARG A CA 1
ATOM 868 C C . ARG A 1 110 ? 28.778 5.788 -13.181 1.00 79.88 110 ARG A C 1
ATOM 870 O O . ARG A 1 110 ? 27.672 6.321 -13.254 1.00 79.88 110 ARG A O 1
ATOM 877 N N . LYS A 1 111 ? 29.106 4.673 -13.831 1.00 78.12 111 LYS A N 1
ATOM 878 C CA . LYS A 1 111 ? 28.183 3.942 -14.692 1.00 78.12 111 LYS A CA 1
ATOM 879 C C . LYS A 1 111 ? 27.021 3.382 -13.877 1.00 78.12 111 LYS A C 1
ATOM 881 O O . LYS A 1 111 ? 25.877 3.607 -14.257 1.00 78.12 111 LYS A O 1
ATOM 886 N N . TYR A 1 112 ? 27.290 2.786 -12.715 1.00 80.38 112 TYR A N 1
ATOM 887 C CA . TYR A 1 112 ? 26.237 2.310 -11.816 1.00 80.38 112 TYR A CA 1
ATOM 888 C C . TYR A 1 112 ? 25.274 3.434 -11.420 1.00 80.38 112 TYR A C 1
ATOM 890 O O . TYR A 1 112 ? 24.071 3.308 -11.616 1.00 80.38 112 TYR A O 1
ATOM 898 N N . ARG A 1 113 ? 25.785 4.584 -10.952 1.00 78.38 113 ARG A N 1
ATOM 899 C CA . ARG A 1 113 ? 24.936 5.726 -10.563 1.00 78.38 113 ARG A CA 1
ATOM 900 C C . ARG A 1 113 ? 24.013 6.217 -11.679 1.00 78.38 113 ARG A C 1
ATOM 902 O O . ARG A 1 113 ? 22.953 6.745 -11.368 1.00 78.38 113 ARG A O 1
ATOM 909 N N . ARG A 1 114 ? 24.410 6.062 -12.945 1.00 80.12 114 ARG A N 1
ATOM 910 C CA . ARG A 1 114 ? 23.604 6.461 -14.105 1.00 80.12 114 ARG A CA 1
ATOM 911 C C . ARG A 1 114 ? 22.443 5.504 -14.382 1.00 80.12 114 ARG A C 1
ATOM 913 O O . ARG A 1 114 ? 21.416 5.950 -14.874 1.00 80.12 114 ARG A O 1
ATOM 920 N N . PHE A 1 115 ? 22.615 4.216 -14.095 1.00 83.00 115 PHE A N 1
ATOM 921 C CA . PHE A 1 115 ? 21.634 3.173 -14.413 1.00 83.00 115 PHE A CA 1
ATOM 922 C C . PHE A 1 115 ? 20.938 2.587 -13.182 1.00 83.00 115 PHE A C 1
ATOM 924 O O . PHE A 1 115 ? 20.068 1.738 -13.342 1.00 83.00 115 PHE A O 1
ATOM 931 N N . LYS A 1 116 ? 21.298 3.034 -11.972 1.00 84.81 116 LYS A N 1
ATOM 932 C CA . LYS A 1 116 ? 20.829 2.454 -10.707 1.00 84.81 116 LYS A CA 1
ATOM 933 C C . LYS A 1 116 ? 19.304 2.349 -10.618 1.00 84.81 116 LYS A C 1
ATOM 935 O O . LYS A 1 116 ? 18.828 1.330 -10.146 1.00 84.81 116 LYS A O 1
ATOM 940 N N . ASP A 1 117 ? 18.566 3.349 -11.107 1.00 87.00 117 ASP A N 1
ATOM 941 C CA . ASP A 1 117 ? 17.102 3.387 -10.982 1.00 87.00 117 ASP A CA 1
ATOM 942 C C . ASP A 1 117 ? 16.479 2.279 -11.864 1.00 87.00 117 ASP A C 1
ATOM 944 O O . ASP A 1 117 ? 15.617 1.518 -11.438 1.00 87.00 117 ASP A O 1
ATOM 948 N N . VAL A 1 118 ? 16.993 2.092 -13.087 1.00 90.88 118 VAL A N 1
ATOM 949 C CA . VAL A 1 118 ? 16.541 1.016 -13.992 1.00 90.88 118 VAL A CA 1
ATOM 950 C C . VAL A 1 118 ? 16.984 -0.361 -13.504 1.00 90.88 118 VAL A C 1
ATOM 952 O O . VAL A 1 118 ? 16.229 -1.321 -13.612 1.00 90.88 118 VAL A O 1
ATOM 955 N N . ILE A 1 119 ? 18.207 -0.472 -12.976 1.00 89.69 119 ILE A N 1
ATOM 956 C CA . ILE A 1 119 ? 18.715 -1.724 -12.399 1.00 89.69 119 ILE A CA 1
ATOM 957 C C . ILE A 1 119 ? 17.822 -2.149 -11.231 1.00 89.69 119 ILE A C 1
ATOM 959 O O . ILE A 1 119 ? 17.404 -3.301 -11.187 1.00 89.69 119 ILE A O 1
ATOM 963 N N . SER A 1 120 ? 17.467 -1.210 -10.352 1.00 90.31 120 SER A N 1
ATOM 964 C CA . SER A 1 120 ? 16.584 -1.472 -9.212 1.00 90.31 120 SER A CA 1
ATOM 965 C C . SER A 1 120 ? 15.197 -1.917 -9.682 1.00 90.31 120 SER A C 1
ATOM 967 O O . SER A 1 120 ? 14.685 -2.913 -9.185 1.00 90.31 120 SER A O 1
ATOM 969 N N . ALA A 1 121 ? 14.626 -1.276 -10.710 1.00 94.38 121 ALA A N 1
ATOM 970 C CA . ALA A 1 121 ? 13.359 -1.713 -11.305 1.00 94.38 121 ALA A CA 1
ATOM 971 C C . ALA A 1 121 ? 13.428 -3.138 -11.893 1.00 94.38 121 ALA A C 1
ATOM 973 O O . ALA A 1 121 ? 12.505 -3.930 -11.711 1.00 94.38 121 ALA A O 1
ATOM 974 N N . VAL A 1 122 ? 14.530 -3.498 -12.564 1.00 93.44 122 VAL A N 1
ATOM 975 C CA . VAL A 1 122 ? 14.754 -4.864 -13.077 1.00 93.44 122 VAL A CA 1
ATOM 976 C C . VAL A 1 122 ? 14.832 -5.881 -11.936 1.00 93.44 122 VAL A C 1
ATOM 978 O O . VAL A 1 122 ? 14.270 -6.971 -12.057 1.00 93.44 122 VAL A O 1
ATOM 981 N N . GLU A 1 123 ? 15.504 -5.543 -10.837 1.00 91.12 123 GLU A N 1
ATOM 982 C CA . GLU A 1 123 ? 15.609 -6.401 -9.652 1.00 91.12 123 GLU A CA 1
ATOM 983 C C . GLU A 1 123 ? 14.258 -6.584 -8.964 1.00 91.12 123 GLU A C 1
ATOM 985 O O . GLU A 1 123 ? 13.854 -7.722 -8.738 1.00 91.12 123 GLU A O 1
ATOM 990 N N . ILE A 1 124 ? 13.520 -5.490 -8.736 1.00 93.12 124 ILE A N 1
ATOM 991 C CA . ILE A 1 124 ? 12.153 -5.523 -8.198 1.00 93.12 124 ILE A CA 1
ATOM 992 C C . ILE A 1 124 ? 11.287 -6.471 -9.029 1.00 93.12 124 ILE A C 1
ATOM 994 O O . ILE A 1 124 ? 10.647 -7.359 -8.470 1.00 93.12 124 ILE A O 1
ATOM 998 N N . LEU A 1 125 ? 11.295 -6.326 -10.360 1.00 94.25 125 LEU A N 1
ATOM 999 C CA . LEU A 1 125 ? 10.479 -7.171 -11.231 1.00 94.25 125 LEU A CA 1
ATOM 1000 C C . LEU A 1 125 ? 10.900 -8.637 -11.166 1.00 94.25 125 LEU A C 1
ATOM 1002 O O . LEU A 1 125 ? 10.063 -9.528 -11.057 1.00 94.25 125 LEU A O 1
ATOM 1006 N N . SER A 1 126 ? 12.207 -8.888 -11.225 1.00 91.62 126 SER A N 1
ATOM 1007 C CA . SER A 1 126 ? 12.759 -10.243 -11.218 1.00 91.62 126 SER A CA 1
ATOM 1008 C C . SER A 1 126 ? 12.461 -10.978 -9.914 1.00 91.62 126 SER A C 1
ATOM 1010 O O . SER A 1 126 ? 12.210 -12.184 -9.933 1.00 91.62 126 SER A O 1
ATOM 1012 N N . ASP A 1 127 ? 12.496 -10.272 -8.787 1.00 90.44 127 ASP A N 1
ATOM 1013 C CA . ASP A 1 127 ? 12.212 -10.845 -7.476 1.00 90.44 127 ASP A CA 1
ATOM 1014 C C . ASP A 1 127 ? 10.708 -11.020 -7.256 1.00 90.44 127 ASP A C 1
ATOM 1016 O O . ASP A 1 127 ? 10.288 -12.082 -6.787 1.00 90.44 127 ASP A O 1
ATOM 1020 N N . PHE A 1 128 ? 9.891 -10.052 -7.686 1.00 92.31 128 PHE A N 1
ATOM 1021 C CA . PHE A 1 128 ? 8.433 -10.170 -7.686 1.00 92.31 128 PHE A CA 1
ATOM 1022 C C . PHE A 1 128 ? 7.971 -11.403 -8.464 1.00 92.31 128 PHE A C 1
ATOM 1024 O O . PHE A 1 128 ? 7.215 -12.205 -7.926 1.00 92.31 128 PHE A O 1
ATOM 1031 N N . LEU A 1 129 ? 8.473 -11.611 -9.687 1.00 91.25 129 LEU A N 1
ATOM 1032 C CA . LEU A 1 129 ? 8.097 -12.761 -10.519 1.00 91.25 129 LEU A CA 1
ATOM 1033 C C . LEU A 1 129 ? 8.405 -14.107 -9.843 1.00 91.25 129 LEU A C 1
ATOM 1035 O O . LEU A 1 129 ? 7.674 -15.070 -10.058 1.00 91.25 129 LEU A O 1
ATOM 1039 N N . LYS A 1 130 ? 9.446 -14.172 -9.002 1.00 88.75 130 LYS A N 1
ATOM 1040 C CA . LYS A 1 130 ? 9.804 -15.372 -8.222 1.00 88.75 130 LYS A CA 1
ATOM 1041 C C . LYS A 1 130 ? 9.013 -15.508 -6.921 1.00 88.75 130 LYS A C 1
ATOM 1043 O O . LYS A 1 130 ? 8.838 -16.622 -6.438 1.00 88.75 130 LYS A O 1
ATOM 1048 N N . SER A 1 131 ? 8.601 -14.392 -6.320 1.00 87.12 131 SER A N 1
ATOM 1049 C CA . SER A 1 131 ? 8.076 -14.335 -4.947 1.00 87.12 131 SER A CA 1
ATOM 1050 C C . SER A 1 131 ? 6.808 -13.488 -4.845 1.00 87.12 131 SER A C 1
ATOM 1052 O O . SER A 1 131 ? 6.671 -12.650 -3.956 1.00 87.12 131 SER A O 1
ATOM 1054 N N . GLN A 1 132 ? 5.857 -13.720 -5.748 1.00 83.19 132 GLN A N 1
ATOM 1055 C CA . GLN A 1 132 ? 4.644 -12.903 -5.898 1.00 83.19 132 GLN A CA 1
ATOM 1056 C C . GLN A 1 132 ? 3.823 -12.806 -4.602 1.00 83.19 132 GLN A C 1
ATOM 1058 O O . GLN A 1 132 ? 3.270 -11.757 -4.288 1.00 83.19 132 GLN A O 1
ATOM 1063 N N . HIS A 1 133 ? 3.802 -13.880 -3.808 1.00 82.81 133 HIS A N 1
ATOM 1064 C CA . HIS A 1 133 ? 3.101 -13.957 -2.522 1.00 82.81 133 HIS A CA 1
ATOM 1065 C C . HIS A 1 133 ? 3.627 -12.983 -1.450 1.00 82.81 133 HIS A C 1
ATOM 1067 O O . HIS A 1 133 ? 2.968 -12.795 -0.431 1.00 82.81 133 HIS A O 1
ATOM 1073 N N . LEU A 1 134 ? 4.808 -12.385 -1.647 1.00 85.00 134 LEU A N 1
ATOM 1074 C CA . LEU A 1 134 ? 5.374 -11.373 -0.748 1.00 85.00 134 LEU A CA 1
ATOM 1075 C C . LEU A 1 134 ? 4.895 -9.952 -1.069 1.00 85.00 134 LEU A C 1
ATOM 1077 O O . LEU A 1 134 ? 5.164 -9.029 -0.298 1.00 85.00 134 LEU A O 1
ATOM 1081 N N . ALA A 1 135 ? 4.216 -9.760 -2.200 1.00 92.12 135 ALA A N 1
ATOM 1082 C CA . ALA A 1 135 ? 3.696 -8.467 -2.602 1.00 92.12 135 ALA A CA 1
ATOM 1083 C C . ALA A 1 135 ? 2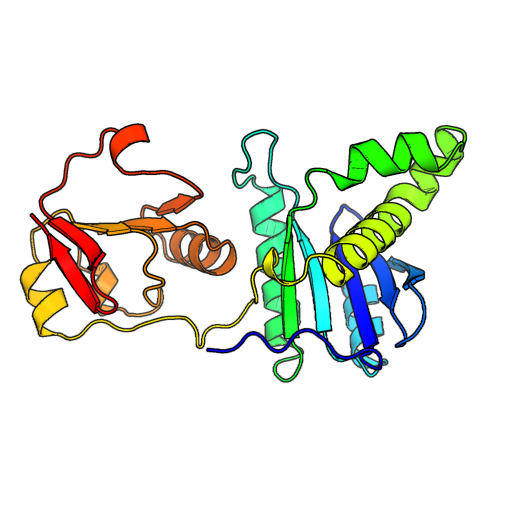.335 -8.183 -1.956 1.00 92.12 135 ALA A C 1
ATOM 1085 O O . ALA A 1 135 ? 1.511 -9.075 -1.765 1.00 92.12 135 ALA A O 1
ATOM 1086 N N . CYS A 1 136 ? 2.073 -6.912 -1.667 1.00 94.75 136 CYS A N 1
ATOM 1087 C CA . CYS A 1 136 ? 0.760 -6.445 -1.237 1.00 94.75 136 CYS A CA 1
ATOM 1088 C C . CYS A 1 136 ? 0.025 -5.833 -2.433 1.00 94.75 136 CYS A C 1
ATOM 1090 O O . CYS A 1 136 ? 0.535 -4.908 -3.058 1.00 94.75 136 CYS A O 1
ATOM 1092 N N . GLU A 1 137 ? -1.173 -6.319 -2.750 1.00 96.25 137 GLU A N 1
ATOM 1093 C CA . GLU A 1 137 ? -2.014 -5.687 -3.767 1.00 96.25 137 GLU A CA 1
ATOM 1094 C C . GLU A 1 137 ? -2.664 -4.404 -3.224 1.00 96.25 137 GLU A C 1
ATOM 1096 O O . GLU A 1 137 ? -3.243 -4.374 -2.126 1.00 96.25 137 GLU A O 1
ATOM 1101 N N . VAL A 1 138 ? -2.607 -3.340 -4.023 1.00 97.19 138 VAL A N 1
ATOM 1102 C CA . VAL A 1 138 ? -3.389 -2.119 -3.826 1.00 97.19 138 VAL A CA 1
ATOM 1103 C C . VAL A 1 138 ? -4.807 -2.382 -4.322 1.00 97.19 138 VAL A C 1
ATOM 1105 O O . VAL A 1 138 ? -5.152 -2.148 -5.479 1.00 97.19 138 VAL A O 1
ATOM 1108 N N . ASN A 1 139 ? -5.614 -2.938 -3.427 1.00 95.06 139 ASN A N 1
ATOM 1109 C CA . ASN A 1 139 ? -7.011 -3.251 -3.669 1.00 95.06 139 ASN A CA 1
ATOM 1110 C C . ASN A 1 139 ? -7.828 -2.916 -2.417 1.00 95.06 139 ASN A C 1
ATOM 1112 O O . ASN A 1 139 ? -7.421 -3.284 -1.314 1.00 95.06 139 ASN A O 1
ATOM 1116 N N . ASP A 1 140 ? -8.947 -2.220 -2.596 1.00 95.06 140 ASP A N 1
ATOM 1117 C CA . ASP A 1 140 ? -9.874 -1.838 -1.530 1.00 95.06 140 ASP A CA 1
ATOM 1118 C C . ASP A 1 140 ? -10.841 -2.963 -1.150 1.00 95.06 140 ASP A C 1
ATOM 1120 O O . ASP A 1 140 ? -11.343 -2.977 -0.029 1.00 95.06 140 ASP A O 1
ATOM 1124 N N . ASP A 1 141 ? -11.065 -3.944 -2.029 1.00 94.69 141 ASP A N 1
ATOM 1125 C CA . ASP A 1 141 ? -12.001 -5.057 -1.802 1.00 94.69 141 ASP A CA 1
ATOM 1126 C C . ASP A 1 141 ? -11.577 -5.961 -0.634 1.00 94.69 141 ASP A C 1
ATOM 1128 O O . ASP A 1 141 ? -12.360 -6.766 -0.128 1.00 94.69 141 ASP A O 1
ATOM 1132 N N . LYS A 1 142 ? -10.321 -5.840 -0.190 1.00 93.81 142 LYS A N 1
ATOM 1133 C CA . LYS A 1 142 ? -9.807 -6.522 1.003 1.00 93.81 142 LYS A CA 1
ATOM 1134 C C . LYS A 1 142 ? -10.273 -5.875 2.309 1.00 93.81 142 LYS A C 1
ATOM 1136 O O . LYS A 1 142 ? -10.073 -6.472 3.368 1.00 93.81 142 LYS A O 1
ATOM 1141 N N . PHE A 1 143 ? -10.829 -4.664 2.252 1.00 96.38 143 PHE A N 1
ATOM 1142 C CA . PHE A 1 143 ? -11.289 -3.948 3.430 1.00 96.38 143 PHE A CA 1
ATOM 1143 C C . PHE A 1 143 ? -12.645 -4.450 3.914 1.00 96.38 143 PHE A C 1
ATOM 1145 O O . PHE A 1 143 ? -13.526 -4.817 3.141 1.00 96.38 143 PHE A O 1
ATOM 1152 N N . ILE A 1 144 ? -12.807 -4.469 5.234 1.00 95.06 144 ILE A N 1
ATOM 1153 C CA . ILE A 1 144 ? -13.960 -5.059 5.906 1.00 95.06 144 ILE A CA 1
ATOM 1154 C C . ILE A 1 144 ? -14.683 -3.987 6.711 1.00 95.06 144 ILE A C 1
ATOM 1156 O O . ILE A 1 144 ? -14.075 -3.220 7.456 1.00 95.06 144 ILE A 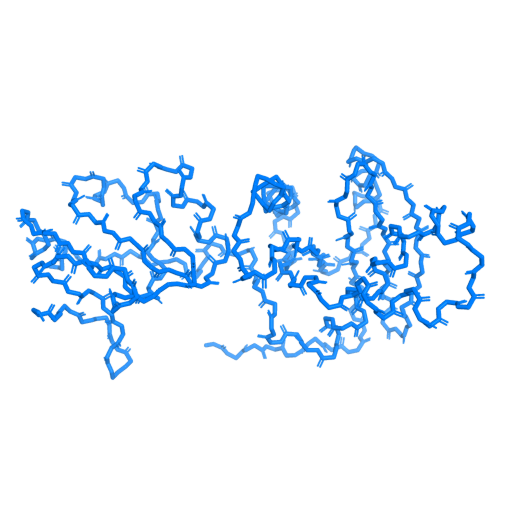O 1
ATOM 1160 N N . GLN A 1 145 ? -16.007 -3.982 6.611 1.00 94.94 145 GLN A N 1
ATOM 1161 C CA . GLN A 1 145 ? -16.866 -3.233 7.519 1.00 94.94 145 GLN A CA 1
ATOM 1162 C C . GLN A 1 145 ? -17.283 -4.116 8.692 1.00 94.94 145 GLN A C 1
ATOM 1164 O O . GLN A 1 145 ? -17.604 -5.294 8.523 1.00 94.94 145 GLN A O 1
ATOM 1169 N N . LEU A 1 146 ? -17.301 -3.542 9.894 1.00 94.00 146 LEU A N 1
ATOM 1170 C CA . LEU A 1 146 ? -17.777 -4.257 11.072 1.00 94.00 146 LEU A CA 1
ATOM 1171 C C . LEU A 1 146 ? -19.301 -4.286 11.144 1.00 94.00 146 LEU A C 1
ATOM 1173 O O . LEU A 1 146 ? -19.993 -3.329 10.778 1.00 94.00 146 LEU A O 1
ATOM 1177 N N . ASP A 1 147 ? -19.802 -5.394 11.688 1.00 92.75 147 ASP A N 1
ATOM 1178 C CA . ASP A 1 147 ? -21.181 -5.506 12.148 1.00 92.75 147 ASP A CA 1
ATOM 1179 C C . ASP A 1 147 ? -21.437 -4.514 13.294 1.00 92.75 147 ASP A C 1
ATOM 1181 O O . ASP A 1 147 ? -20.594 -4.333 14.181 1.00 92.75 147 ASP A O 1
ATOM 1185 N N . GLU A 1 148 ? -22.621 -3.901 13.301 1.00 94.00 148 GLU A N 1
ATOM 1186 C CA . GLU A 1 148 ? -22.996 -2.870 14.277 1.00 94.00 148 GLU A CA 1
ATOM 1187 C C . GLU A 1 148 ? -22.890 -3.373 15.727 1.00 94.00 148 GLU A C 1
ATOM 1189 O O . GLU A 1 148 ? -22.476 -2.638 16.619 1.00 94.00 148 GLU A O 1
ATOM 1194 N N . ARG A 1 149 ? -23.152 -4.664 15.977 1.00 94.12 149 ARG A N 1
ATOM 1195 C CA . ARG A 1 149 ? -23.063 -5.252 17.324 1.00 94.12 149 ARG A CA 1
ATOM 1196 C C . ARG A 1 149 ? -21.628 -5.309 17.840 1.00 94.12 149 ARG A C 1
ATOM 1198 O O . ARG A 1 149 ? -21.420 -5.346 19.052 1.00 94.12 149 ARG A O 1
ATOM 1205 N N . ILE A 1 150 ? -20.642 -5.402 16.947 1.00 94.31 150 ILE A N 1
ATOM 1206 C CA . ILE A 1 150 ? -19.219 -5.359 17.308 1.00 94.31 150 ILE A CA 1
ATOM 1207 C C . ILE A 1 150 ? -18.835 -3.914 17.628 1.00 94.31 150 ILE A C 1
ATOM 1209 O O . ILE A 1 150 ? -18.242 -3.671 18.677 1.00 94.31 150 ILE A O 1
ATOM 1213 N N . ILE A 1 151 ? -19.250 -2.967 16.782 1.00 95.50 151 ILE A N 1
ATOM 1214 C CA . ILE A 1 151 ? -19.050 -1.523 16.988 1.00 95.50 151 ILE A CA 1
ATOM 1215 C C . ILE A 1 151 ? -19.619 -1.085 18.342 1.00 95.50 151 ILE A C 1
ATOM 1217 O O . ILE A 1 151 ? -18.925 -0.431 19.119 1.00 95.50 151 ILE A O 1
ATOM 1221 N N . ASP A 1 152 ? -20.839 -1.507 18.677 1.00 95.56 152 ASP A N 1
ATOM 1222 C CA . ASP A 1 152 ? -21.480 -1.204 19.959 1.00 95.56 152 ASP A CA 1
ATOM 1223 C C . ASP A 1 152 ? -20.664 -1.677 21.165 1.00 95.56 152 ASP A C 1
ATOM 1225 O O . ASP A 1 152 ? -20.558 -0.961 22.160 1.00 95.56 152 ASP A O 1
ATOM 1229 N N . LYS A 1 153 ? -20.048 -2.861 21.077 1.00 95.75 153 LYS A N 1
ATOM 1230 C CA . LYS A 1 153 ? -19.197 -3.408 22.146 1.00 95.75 153 LYS A CA 1
ATOM 1231 C C . LYS A 1 153 ? -17.875 -2.659 22.302 1.00 95.75 153 LYS A C 1
ATOM 1233 O O . LYS A 1 153 ? -17.305 -2.681 23.388 1.00 95.75 153 LYS A O 1
ATOM 1238 N N . MET A 1 154 ? -17.392 -2.016 21.240 1.00 97.00 154 MET A N 1
ATOM 1239 C CA . MET A 1 154 ? -16.165 -1.213 21.253 1.00 97.00 154 MET A CA 1
ATOM 1240 C C . MET A 1 154 ? -16.389 0.199 21.820 1.00 97.00 154 MET A C 1
ATOM 1242 O O . MET A 1 154 ? -15.422 0.893 22.138 1.00 97.00 154 MET A O 1
ATOM 1246 N N . LYS A 1 155 ? -17.641 0.659 21.961 1.00 96.06 155 LYS A N 1
ATOM 1247 C CA . LYS A 1 155 ? -17.942 2.000 22.485 1.00 96.06 155 LYS A CA 1
ATOM 1248 C C . LYS A 1 155 ? -17.370 2.181 23.891 1.00 96.06 155 LYS A C 1
ATOM 1250 O O . LYS A 1 155 ? -17.556 1.342 24.768 1.00 96.06 155 LYS A O 1
ATOM 1255 N N . ASN A 1 156 ? -16.711 3.320 24.112 1.00 95.12 156 ASN A N 1
ATOM 1256 C CA . ASN A 1 156 ? -16.037 3.678 25.368 1.00 95.12 156 ASN A CA 1
ATOM 1257 C C . ASN A 1 156 ? -14.913 2.716 25.797 1.00 95.12 156 ASN A C 1
ATOM 1259 O O . ASN A 1 156 ? -14.478 2.776 26.946 1.00 95.12 156 ASN A O 1
ATOM 1263 N N . LYS A 1 157 ? -14.449 1.839 24.900 1.00 97.31 157 LYS A N 1
ATOM 1264 C CA . LYS A 1 157 ? -13.354 0.902 25.142 1.00 97.31 157 LYS A CA 1
ATOM 1265 C C . LYS A 1 157 ? -12.171 1.237 24.250 1.00 97.31 157 LYS A C 1
ATOM 1267 O O . LYS A 1 157 ? -12.340 1.449 23.049 1.00 97.31 157 LYS A O 1
ATOM 1272 N N . ARG A 1 158 ? -10.967 1.259 24.819 1.00 97.38 158 ARG A N 1
ATOM 1273 C CA . ARG A 1 158 ? -9.740 1.321 24.026 1.00 97.38 158 ARG A CA 1
ATOM 1274 C C . ARG A 1 158 ? -9.536 -0.033 23.361 1.00 97.38 158 ARG A C 1
ATOM 1276 O O . ARG A 1 158 ? -9.237 -1.015 24.034 1.00 97.38 158 ARG A O 1
ATOM 1283 N N . THR A 1 159 ? -9.723 -0.082 22.048 1.00 98.00 159 THR A N 1
ATOM 1284 C CA . THR A 1 159 ? -9.666 -1.328 21.281 1.00 98.00 159 THR A CA 1
ATOM 1285 C C . THR A 1 159 ? -8.429 -1.350 20.397 1.00 98.00 159 THR A C 1
ATOM 1287 O O . THR A 1 159 ? -8.204 -0.425 19.617 1.00 98.00 159 THR A O 1
ATOM 1290 N N . VAL A 1 160 ? -7.642 -2.417 20.483 1.00 97.88 160 VAL A N 1
ATOM 1291 C CA . VAL A 1 160 ? -6.583 -2.700 19.511 1.00 97.88 160 VAL A CA 1
ATOM 1292 C C . VAL A 1 160 ? -7.158 -3.562 18.393 1.00 97.88 160 VAL A C 1
ATOM 1294 O O . VAL A 1 160 ? -7.841 -4.545 18.660 1.00 97.88 160 VAL A O 1
ATOM 1297 N N . VAL A 1 161 ? -6.895 -3.204 17.141 1.00 97.25 161 VAL A N 1
ATOM 1298 C CA . VAL A 1 161 ? -7.261 -3.999 15.963 1.00 97.25 161 VAL A CA 1
ATOM 1299 C C . VAL A 1 161 ? -5.989 -4.623 15.400 1.00 97.25 161 VAL A C 1
ATOM 1301 O O . VAL A 1 161 ? -5.125 -3.898 14.914 1.00 97.25 161 VAL A O 1
ATOM 1304 N N . GLU A 1 162 ? -5.869 -5.949 15.476 1.00 93.94 162 GLU A N 1
ATOM 1305 C CA . GLU A 1 162 ? -4.688 -6.699 15.027 1.00 93.94 162 GLU A CA 1
ATOM 1306 C C . GLU A 1 162 ? -4.938 -7.389 13.687 1.00 93.94 162 GLU A C 1
ATOM 1308 O O . GLU A 1 162 ? -5.750 -8.313 13.604 1.00 93.94 162 GLU A O 1
ATOM 1313 N N . GLU A 1 163 ? -4.212 -6.964 12.648 1.00 90.19 163 GLU A N 1
ATOM 1314 C CA . GLU A 1 163 ? -4.169 -7.608 11.322 1.00 90.19 163 GLU A CA 1
ATOM 1315 C C . GLU A 1 163 ? -5.547 -7.807 10.660 1.00 90.19 163 GLU A C 1
ATOM 1317 O O . GLU A 1 163 ? -5.719 -8.618 9.749 1.00 90.19 163 GLU A O 1
ATOM 1322 N N . ILE A 1 164 ? -6.546 -7.037 11.096 1.00 95.00 164 ILE A N 1
ATOM 1323 C CA . ILE A 1 164 ? -7.832 -6.909 10.419 1.00 95.00 164 ILE A CA 1
ATOM 1324 C C . ILE A 1 164 ? -7.797 -5.623 9.604 1.00 95.00 164 ILE A C 1
ATOM 1326 O O . ILE A 1 164 ? -7.578 -4.533 10.134 1.00 95.00 164 ILE A O 1
ATOM 1330 N N . LEU A 1 165 ? -8.056 -5.762 8.308 1.00 96.56 165 LEU A N 1
ATOM 1331 C CA . LEU A 1 165 ? -8.090 -4.659 7.358 1.00 96.56 165 LEU A CA 1
ATOM 1332 C C . LEU A 1 165 ? -9.475 -4.002 7.393 1.00 96.56 165 LEU A C 1
ATOM 1334 O O . LEU A 1 165 ? -10.291 -4.220 6.505 1.00 96.56 165 LEU A O 1
ATOM 1338 N N . LEU A 1 166 ? -9.790 -3.275 8.467 1.00 97.12 166 LEU A N 1
ATOM 1339 C CA . LEU A 1 166 ? -11.039 -2.513 8.517 1.00 97.12 166 LEU A CA 1
ATOM 1340 C C . LEU A 1 166 ? -10.986 -1.363 7.518 1.00 97.12 166 LEU A C 1
ATOM 1342 O O . LEU A 1 166 ? -9.936 -0.751 7.367 1.00 97.12 166 LEU A O 1
ATOM 1346 N N . ASP A 1 167 ? -12.104 -1.045 6.867 1.00 97.38 167 ASP A N 1
ATOM 1347 C CA . ASP A 1 167 ? -12.140 0.093 5.946 1.00 97.38 167 ASP A CA 1
ATOM 1348 C C . ASP A 1 167 ? -11.913 1.412 6.713 1.00 97.38 167 ASP A C 1
ATOM 1350 O O . ASP A 1 167 ? -12.790 1.825 7.482 1.00 97.38 167 ASP A O 1
ATOM 1354 N N . PRO A 1 168 ? -10.789 2.130 6.496 1.00 96.50 168 PRO A N 1
ATOM 1355 C CA . PRO A 1 168 ? -10.511 3.390 7.191 1.00 96.50 168 PRO A CA 1
ATOM 1356 C C . PRO A 1 168 ? -11.480 4.524 6.821 1.00 96.50 168 PRO A C 1
ATOM 1358 O O . PRO A 1 168 ? -11.412 5.614 7.386 1.00 96.50 168 PRO A O 1
ATOM 1361 N N . ARG A 1 169 ? -12.352 4.317 5.830 1.00 95.69 169 ARG A N 1
ATOM 1362 C CA . ARG A 1 169 ? -13.378 5.272 5.392 1.00 95.69 169 ARG A CA 1
ATOM 1363 C C . ARG A 1 169 ? -14.721 5.051 6.090 1.00 95.69 169 ARG A C 1
ATOM 1365 O O . ARG A 1 169 ? -15.628 5.854 5.890 1.00 95.69 169 ARG A O 1
ATOM 1372 N N . ASP A 1 170 ? -14.867 3.997 6.894 1.00 96.25 170 ASP A N 1
ATOM 1373 C CA . ASP A 1 170 ? -16.073 3.774 7.688 1.00 96.25 170 ASP A CA 1
ATOM 1374 C C . ASP A 1 170 ? -16.166 4.810 8.819 1.00 96.25 170 ASP A C 1
ATOM 1376 O O . ASP A 1 170 ? -15.500 4.726 9.854 1.00 96.25 170 ASP A O 1
ATOM 1380 N N . GLU A 1 171 ? -17.032 5.802 8.620 1.00 94.88 171 GLU A N 1
ATOM 1381 C CA . GLU A 1 171 ? -17.224 6.928 9.536 1.00 94.88 171 GLU A CA 1
ATOM 1382 C C . GLU A 1 171 ? -17.641 6.493 10.953 1.00 94.88 171 GLU A C 1
ATOM 1384 O O . GLU A 1 171 ? -17.366 7.204 11.922 1.00 94.88 171 GLU A O 1
ATOM 1389 N N . ARG A 1 172 ? -18.222 5.294 11.120 1.00 96.06 172 ARG A N 1
ATOM 1390 C CA . ARG A 1 172 ? -18.574 4.758 12.446 1.00 96.06 172 ARG A CA 1
ATOM 1391 C C . ARG A 1 172 ? -17.333 4.554 13.319 1.00 96.06 172 ARG A C 1
ATOM 1393 O O . ARG A 1 172 ? -17.385 4.794 14.528 1.00 96.06 172 ARG A O 1
ATOM 1400 N N . LEU A 1 173 ? -16.200 4.192 12.709 1.00 96.50 173 LEU A N 1
ATOM 1401 C CA . LEU A 1 173 ? -14.935 3.940 13.405 1.00 96.50 173 LEU A CA 1
ATOM 1402 C C . LEU A 1 173 ? -14.315 5.214 13.989 1.00 96.50 173 LEU A C 1
ATOM 1404 O O . LEU A 1 173 ? -13.571 5.129 14.962 1.00 96.50 173 LEU A O 1
ATOM 1408 N N . ARG A 1 174 ? -14.617 6.400 13.441 1.00 93.12 174 ARG A N 1
ATOM 1409 C CA . ARG A 1 174 ? -14.034 7.673 13.914 1.00 93.12 174 ARG A CA 1
ATOM 1410 C C . ARG A 1 174 ? -14.421 8.034 15.343 1.00 93.12 174 ARG A C 1
ATOM 1412 O O . ARG A 1 174 ? -13.687 8.751 16.013 1.00 93.12 174 ARG A O 1
ATOM 1419 N N . SER A 1 175 ? -15.587 7.574 15.788 1.00 91.19 175 SER A N 1
ATOM 1420 C CA . SER A 1 175 ? -16.088 7.832 17.142 1.00 91.19 175 SER A CA 1
ATOM 1421 C C . SER A 1 175 ? -15.473 6.911 18.203 1.00 91.19 175 SER A C 1
ATOM 1423 O O . SER A 1 175 ? -15.701 7.104 19.397 1.00 91.19 175 SER A O 1
ATOM 1425 N N . LEU A 1 176 ? -14.711 5.899 17.779 1.00 96.81 176 LEU A N 1
ATOM 1426 C CA . LEU A 1 176 ? -14.166 4.860 18.641 1.00 96.81 176 LEU A CA 1
ATOM 1427 C C . LEU A 1 176 ? -12.709 5.154 19.023 1.00 96.81 176 LEU A C 1
ATOM 1429 O O . LEU A 1 176 ? -11.952 5.768 18.274 1.00 96.81 176 LEU A O 1
ATOM 1433 N N . ASN A 1 177 ? -12.292 4.660 20.190 1.00 97.31 177 ASN A N 1
ATOM 1434 C CA . ASN A 1 177 ? -10.901 4.722 20.637 1.00 97.31 177 ASN A CA 1
ATOM 1435 C C . ASN A 1 177 ? -10.140 3.498 20.110 1.00 97.31 177 ASN A C 1
ATOM 1437 O O . ASN A 1 177 ? -10.069 2.470 20.787 1.00 97.31 177 ASN A O 1
ATOM 1441 N N . ILE A 1 178 ? -9.629 3.594 18.880 1.00 97.75 178 ILE A N 1
ATOM 1442 C CA . ILE A 1 178 ? -8.983 2.476 18.182 1.00 97.75 178 ILE A CA 1
ATOM 1443 C C . ILE A 1 178 ? -7.485 2.722 18.002 1.00 97.75 178 ILE A C 1
ATOM 1445 O O . ILE A 1 178 ? -7.062 3.802 17.588 1.00 97.75 178 ILE A O 1
ATOM 1449 N N . VAL A 1 179 ? -6.693 1.677 18.246 1.00 98.00 179 VAL A N 1
ATOM 1450 C CA . VAL A 1 179 ? -5.298 1.578 17.806 1.00 98.00 179 VAL A CA 1
ATOM 1451 C C . VAL A 1 179 ? -5.179 0.451 16.784 1.00 98.00 179 VAL A C 1
ATOM 1453 O O . VAL A 1 179 ? -5.533 -0.688 17.075 1.00 98.00 179 VAL A O 1
ATOM 1456 N N . PHE A 1 180 ? -4.668 0.751 15.594 1.00 98.19 180 PHE A N 1
ATOM 1457 C CA . PHE A 1 180 ? -4.507 -0.230 14.520 1.00 98.19 180 PHE A CA 1
ATOM 1458 C C . PHE A 1 180 ? -3.091 -0.793 14.472 1.00 98.19 180 PHE A C 1
ATOM 1460 O O . PHE A 1 180 ? -2.124 -0.032 14.442 1.00 98.19 180 PHE A O 1
ATOM 1467 N N . LEU A 1 181 ? -2.972 -2.115 14.383 1.00 97.19 181 LEU A N 1
ATOM 1468 C CA . LEU A 1 181 ? -1.734 -2.829 14.087 1.00 97.19 181 LEU A CA 1
ATOM 1469 C C . LEU A 1 181 ? -1.920 -3.565 12.756 1.00 97.19 181 LEU A C 1
ATOM 1471 O O . LEU A 1 181 ? -2.831 -4.382 12.620 1.00 97.19 181 LEU A O 1
ATOM 1475 N N . THR A 1 182 ? -1.111 -3.224 11.752 1.00 95.94 182 THR A N 1
ATOM 1476 C CA . THR A 1 182 ? -1.245 -3.788 10.399 1.00 95.94 182 THR A CA 1
ATOM 1477 C C . THR A 1 182 ? 0.111 -4.044 9.750 1.00 95.94 182 THR A C 1
ATOM 1479 O O . THR A 1 182 ? 1.030 -3.227 9.847 1.00 95.94 182 THR A O 1
ATOM 1482 N N . ASN A 1 183 ? 0.221 -5.150 9.016 1.00 94.50 183 ASN A N 1
ATOM 1483 C CA . ASN A 1 183 ? 1.346 -5.433 8.124 1.00 94.50 183 ASN A CA 1
ATOM 1484 C C . ASN A 1 183 ? 1.075 -5.053 6.665 1.00 94.50 183 ASN A C 1
ATOM 1486 O O . ASN A 1 183 ? 1.991 -5.104 5.843 1.00 94.50 183 ASN A O 1
ATOM 1490 N N . ASP A 1 184 ? -0.156 -4.660 6.336 1.00 96.06 184 ASP A N 1
ATOM 1491 C CA . ASP A 1 184 ? -0.536 -4.239 4.992 1.00 96.06 184 ASP A CA 1
ATOM 1492 C C . ASP A 1 184 ? -0.184 -2.753 4.768 1.00 96.06 184 ASP A C 1
ATOM 1494 O O . ASP A 1 184 ? -0.717 -1.887 5.473 1.00 96.06 184 ASP A O 1
ATOM 1498 N N . PRO A 1 185 ? 0.728 -2.427 3.831 1.00 96.50 185 PRO A N 1
ATOM 1499 C CA . PRO A 1 185 ? 1.173 -1.053 3.612 1.00 96.50 185 PRO A CA 1
ATOM 1500 C C . PRO A 1 185 ? 0.098 -0.129 3.044 1.00 96.50 185 PRO A C 1
ATOM 1502 O O . PRO A 1 185 ? 0.097 1.058 3.366 1.00 96.50 185 PRO A O 1
ATOM 1505 N N . HIS A 1 186 ? -0.810 -0.655 2.224 1.00 97.25 186 HIS A N 1
ATOM 1506 C CA . HIS A 1 186 ? -1.911 0.125 1.674 1.00 97.25 186 HIS A CA 1
ATOM 1507 C C . HIS A 1 186 ? -2.895 0.510 2.792 1.00 97.25 186 HIS A C 1
ATOM 1509 O O . HIS A 1 186 ? -3.201 1.689 2.970 1.00 97.25 186 HIS A O 1
ATOM 1515 N N . HIS A 1 187 ? -3.300 -0.456 3.617 1.00 97.88 187 HIS A N 1
ATOM 1516 C CA . HIS A 1 187 ? -4.133 -0.209 4.792 1.00 97.88 187 HIS A CA 1
ATOM 1517 C C . HIS A 1 187 ? -3.472 0.783 5.757 1.00 97.88 187 HIS A C 1
ATOM 1519 O O . HIS A 1 187 ? -4.103 1.744 6.191 1.00 97.88 187 HIS A O 1
ATOM 1525 N N . PHE A 1 188 ? -2.181 0.593 6.054 1.00 97.94 188 PHE A N 1
ATOM 1526 C CA . PHE A 1 188 ? -1.440 1.478 6.950 1.00 97.94 188 PHE A CA 1
ATOM 1527 C C . PHE A 1 188 ? -1.399 2.924 6.445 1.00 97.94 188 PHE A C 1
ATOM 1529 O O . PHE A 1 188 ? -1.623 3.849 7.225 1.00 97.94 188 PHE A O 1
ATOM 1536 N N . TYR A 1 189 ? -1.153 3.120 5.146 1.00 97.69 189 TYR A N 1
ATOM 1537 C CA . TYR A 1 189 ? -1.173 4.443 4.528 1.00 97.69 189 TYR A CA 1
ATOM 1538 C C . TYR A 1 189 ? -2.528 5.135 4.730 1.00 97.69 189 TYR A C 1
ATOM 1540 O O . TYR A 1 189 ? -2.574 6.246 5.256 1.00 97.69 189 TYR A O 1
ATOM 1548 N N . LEU A 1 190 ? -3.630 4.455 4.393 1.00 97.44 190 LEU A N 1
ATOM 1549 C CA . LEU A 1 190 ? -4.976 5.018 4.520 1.00 97.44 190 LEU A CA 1
ATOM 1550 C C . LEU A 1 190 ? -5.361 5.317 5.972 1.00 97.44 190 LEU A C 1
ATOM 1552 O O . LEU A 1 190 ? -5.981 6.345 6.237 1.00 97.44 190 LEU A O 1
ATOM 1556 N N . LEU A 1 191 ? -4.983 4.457 6.919 1.00 98.00 191 LEU A N 1
ATOM 1557 C CA . LEU A 1 191 ? -5.221 4.696 8.343 1.00 98.00 191 LEU A CA 1
ATOM 1558 C C . LEU A 1 191 ? -4.575 6.005 8.812 1.00 98.00 191 LEU A C 1
ATOM 1560 O O . LEU A 1 191 ? -5.228 6.815 9.472 1.00 98.00 191 LEU A O 1
ATOM 1564 N N . VAL A 1 192 ? -3.310 6.225 8.446 1.00 97.00 192 VAL A N 1
ATOM 1565 C CA . VAL A 1 192 ? -2.571 7.437 8.820 1.00 97.00 192 VAL A CA 1
ATOM 1566 C C . VAL A 1 192 ? -3.149 8.671 8.126 1.00 97.00 192 VAL A C 1
ATOM 1568 O O . VAL A 1 192 ? -3.375 9.676 8.797 1.00 97.00 192 VAL A O 1
ATOM 1571 N N . GLU A 1 193 ? -3.473 8.593 6.831 1.00 96.06 193 GLU A N 1
ATOM 1572 C CA . GLU A 1 193 ? -4.137 9.682 6.092 1.00 96.06 193 GLU A CA 1
ATOM 1573 C C . GLU A 1 193 ? -5.490 10.072 6.706 1.00 96.06 193 GLU A C 1
ATOM 1575 O O . GLU A 1 193 ? -5.865 11.245 6.726 1.00 96.06 193 GLU A O 1
ATOM 1580 N N . LYS A 1 194 ? -6.235 9.102 7.251 1.00 96.12 194 LYS A N 1
ATOM 1581 C CA . LYS A 1 194 ? -7.514 9.342 7.938 1.00 96.12 194 LYS A CA 1
ATOM 1582 C C . LYS A 1 194 ? -7.360 9.799 9.391 1.00 96.12 194 LYS A C 1
ATOM 1584 O O . LYS A 1 194 ? -8.364 10.127 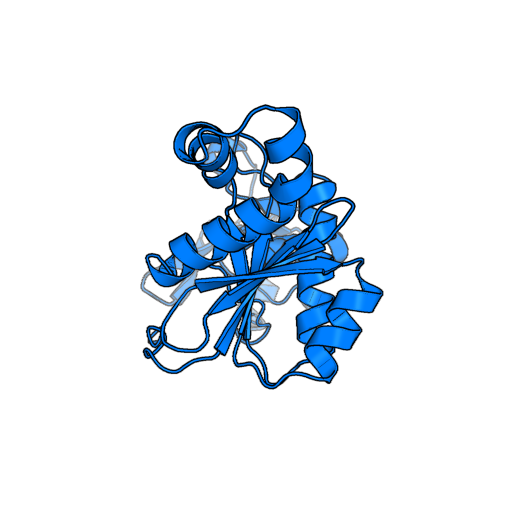10.025 1.00 96.12 194 LYS A O 1
ATOM 1589 N N . GLY A 1 195 ? -6.129 9.882 9.894 1.00 96.38 195 GLY A N 1
ATOM 1590 C CA . GLY A 1 195 ? -5.811 10.379 11.231 1.00 96.38 195 GLY A CA 1
ATOM 1591 C C . GLY A 1 195 ? -5.966 9.346 12.346 1.00 96.38 195 GLY A C 1
ATOM 1592 O O . GLY A 1 195 ? -6.045 9.728 13.513 1.00 96.38 195 GLY A O 1
ATOM 1593 N N . TYR A 1 196 ? -6.016 8.051 12.025 1.00 97.75 196 TYR A N 1
ATOM 1594 C CA . TYR A 1 196 ? -6.036 7.000 13.041 1.00 97.75 196 TYR A CA 1
ATOM 1595 C C . TYR A 1 196 ? -4.666 6.822 13.700 1.00 97.75 196 TYR A C 1
ATOM 1597 O O . TYR A 1 196 ? -3.615 7.022 13.088 1.00 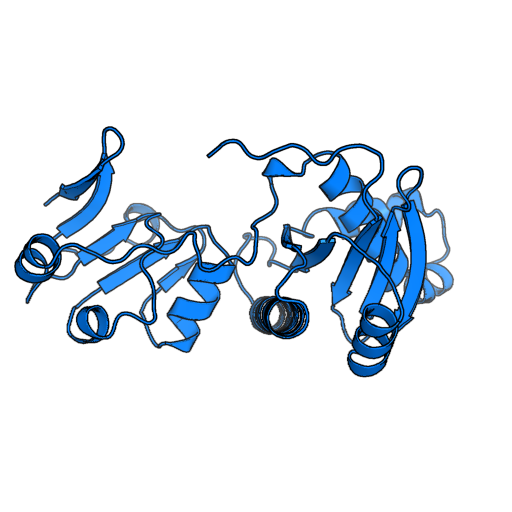97.75 196 TYR A O 1
ATOM 1605 N N . THR A 1 197 ? -4.672 6.361 14.954 1.00 96.75 197 THR A N 1
ATOM 1606 C CA . THR A 1 197 ? -3.451 5.857 15.593 1.00 96.75 197 THR A CA 1
ATOM 1607 C C . THR A 1 197 ? -3.156 4.470 15.032 1.00 96.75 197 THR A C 1
ATOM 1609 O O . THR A 1 197 ? -3.892 3.523 15.307 1.00 96.75 197 THR A O 1
ATOM 1612 N N . ALA A 1 198 ? -2.090 4.347 14.245 1.00 97.06 198 ALA A N 1
ATOM 1613 C CA . ALA A 1 198 ? -1.719 3.101 13.588 1.00 97.06 198 ALA A CA 1
ATOM 1614 C C . ALA A 1 198 ? -0.222 2.808 13.728 1.00 97.06 198 ALA A C 1
ATOM 1616 O O . ALA A 1 198 ? 0.610 3.717 13.700 1.00 97.06 198 ALA A O 1
ATOM 1617 N N . TYR A 1 199 ? 0.125 1.525 13.802 1.00 96.38 199 TYR A N 1
ATOM 1618 C CA . TYR A 1 199 ? 1.499 1.042 13.798 1.00 96.38 199 TYR A CA 1
ATOM 1619 C C . TYR A 1 199 ? 1.682 -0.050 12.743 1.00 96.38 199 TYR A C 1
ATOM 1621 O O . TYR A 1 199 ? 0.894 -0.990 12.644 1.00 96.38 199 TYR A O 1
ATOM 1629 N N . PHE A 1 200 ? 2.747 0.085 11.955 1.00 95.56 200 PHE A N 1
ATOM 1630 C CA . PHE A 1 200 ? 3.105 -0.870 10.913 1.00 95.56 200 PHE A CA 1
ATOM 1631 C C . PHE A 1 200 ? 4.057 -1.929 11.463 1.00 95.56 200 PHE A C 1
ATOM 1633 O O . PHE A 1 200 ? 5.055 -1.551 12.075 1.00 95.56 200 PHE A O 1
ATOM 1640 N N . ARG A 1 201 ? 3.804 -3.222 11.218 1.00 92.38 201 ARG A N 1
ATOM 1641 C CA . ARG A 1 201 ? 4.705 -4.320 11.638 1.00 92.38 201 ARG A CA 1
ATOM 1642 C C . ARG A 1 201 ? 5.081 -4.258 13.121 1.00 92.38 201 ARG A C 1
ATOM 1644 O O . ARG A 1 201 ? 6.257 -4.303 13.493 1.00 92.38 201 ARG A O 1
ATOM 1651 N N . LYS A 1 202 ? 4.058 -4.100 13.961 1.00 93.31 202 LYS A N 1
ATOM 1652 C CA . LYS A 1 202 ? 4.162 -4.047 15.421 1.00 93.31 202 LYS A CA 1
ATOM 1653 C C . LYS A 1 202 ? 3.112 -4.941 16.056 1.00 93.31 202 LYS A C 1
ATOM 1655 O O . LYS A 1 202 ? 2.007 -5.051 15.541 1.00 93.31 202 LYS A O 1
ATOM 1660 N N . SER A 1 203 ? 3.463 -5.517 17.194 1.00 90.69 203 SER A N 1
ATOM 1661 C CA . SER A 1 203 ? 2.557 -6.258 18.069 1.00 90.69 203 SER A CA 1
ATOM 1662 C C . SER A 1 203 ? 2.177 -5.446 19.309 1.00 90.69 203 SER A C 1
ATOM 1664 O O . SER A 1 203 ? 2.861 -4.486 19.679 1.00 90.69 203 SER A O 1
ATOM 1666 N N . VAL A 1 204 ? 1.091 -5.854 19.970 1.00 89.00 204 VAL A N 1
ATOM 1667 C CA . VAL A 1 204 ? 0.684 -5.316 21.276 1.00 89.00 204 VAL A CA 1
ATOM 1668 C C . VAL A 1 204 ? 1.821 -5.409 22.298 1.00 89.00 204 VAL A C 1
ATOM 1670 O O . VAL A 1 204 ? 2.123 -4.414 22.960 1.00 89.00 204 VAL A O 1
ATOM 1673 N N . ASP A 1 205 ? 2.487 -6.565 22.373 1.00 87.94 205 ASP A N 1
ATOM 1674 C CA . ASP A 1 205 ? 3.558 -6.835 23.340 1.00 87.94 205 ASP A CA 1
ATOM 1675 C C . ASP A 1 205 ? 4.763 -5.905 23.150 1.00 87.94 205 ASP A C 1
ATOM 1677 O O . ASP A 1 205 ? 5.305 -5.374 24.118 1.00 87.94 205 ASP A O 1
ATOM 1681 N N . GLU A 1 206 ? 5.171 -5.652 21.901 1.00 89.75 206 GLU A N 1
ATOM 1682 C CA . GLU A 1 206 ? 6.276 -4.733 21.599 1.00 89.75 206 GLU A CA 1
ATOM 1683 C C . GLU A 1 206 ? 5.981 -3.285 21.999 1.00 89.75 206 GLU A C 1
ATOM 1685 O O . GLU A 1 206 ? 6.905 -2.523 22.290 1.00 89.75 206 GLU A O 1
ATOM 1690 N N . LEU A 1 207 ? 4.712 -2.882 21.936 1.00 89.88 207 LEU A N 1
ATOM 1691 C CA . LEU A 1 207 ? 4.291 -1.506 22.170 1.00 89.88 207 LEU A CA 1
ATOM 1692 C C . LEU A 1 207 ? 3.889 -1.244 23.626 1.00 89.88 207 LEU A C 1
ATOM 1694 O O . LEU A 1 207 ? 3.794 -0.079 24.011 1.00 89.88 207 LEU A O 1
ATOM 1698 N N . GLY A 1 208 ? 3.646 -2.290 24.423 1.00 89.94 208 GLY A N 1
ATOM 1699 C CA . GLY A 1 208 ? 3.178 -2.152 25.803 1.00 89.94 208 GLY A CA 1
ATOM 1700 C C . GLY A 1 208 ? 1.873 -1.357 25.894 1.00 89.94 208 GLY A C 1
ATOM 1701 O O . GLY A 1 208 ? 1.719 -0.509 26.774 1.00 89.94 208 GLY A O 1
ATOM 1702 N N . LEU A 1 209 ? 0.969 -1.558 24.930 1.00 88.56 209 LEU A N 1
ATOM 1703 C CA . LEU A 1 209 ? -0.292 -0.827 24.878 1.00 88.56 209 LEU A CA 1
ATOM 1704 C C . LEU A 1 209 ? -1.204 -1.277 26.017 1.00 88.56 209 LEU A C 1
ATOM 1706 O O . LEU A 1 209 ? -1.454 -2.464 26.186 1.00 88.56 209 LEU A O 1
ATOM 1710 N N . ASP A 1 210 ? -1.753 -0.310 26.740 1.00 92.06 210 ASP A N 1
ATOM 1711 C CA . ASP A 1 210 ? -2.927 -0.525 27.584 1.00 92.06 210 ASP A CA 1
ATOM 1712 C C . ASP A 1 210 ? -4.186 -0.601 26.702 1.00 92.06 210 ASP A C 1
ATOM 1714 O O . ASP A 1 210 ? -4.353 0.223 25.800 1.00 92.06 210 ASP A O 1
ATOM 1718 N N . TYR A 1 211 ? -5.063 -1.574 26.908 1.00 95.06 211 TYR A N 1
ATOM 1719 C CA . TYR A 1 211 ? -6.283 -1.736 26.114 1.00 95.06 211 TYR A CA 1
ATOM 1720 C C . TYR A 1 211 ? -7.369 -2.451 26.914 1.00 95.06 211 TYR A C 1
ATOM 1722 O O . TYR A 1 211 ? -7.091 -3.222 27.825 1.00 95.06 211 TYR A O 1
ATOM 1730 N N . ASP A 1 212 ? -8.620 -2.194 26.542 1.00 96.88 212 ASP A N 1
ATOM 1731 C CA . ASP A 1 212 ? -9.786 -2.903 27.066 1.00 96.88 212 ASP A CA 1
ATOM 1732 C C . ASP A 1 212 ? -10.138 -4.138 26.232 1.00 96.88 212 ASP A C 1
ATOM 1734 O O . ASP A 1 212 ? -10.762 -5.065 26.742 1.00 96.88 212 ASP A O 1
ATOM 1738 N N . LEU A 1 213 ? -9.870 -4.080 24.921 1.00 96.62 213 LEU A N 1
ATOM 1739 C CA . LEU A 1 213 ? -10.286 -5.085 23.947 1.00 96.62 213 LEU A CA 1
ATOM 1740 C C . LEU A 1 213 ? -9.237 -5.256 22.842 1.00 96.62 213 LEU A C 1
ATOM 1742 O O . LEU A 1 213 ? -8.625 -4.285 22.397 1.00 96.62 213 LEU A O 1
ATOM 1746 N N . VAL A 1 214 ? -9.129 -6.474 22.314 1.00 95.88 214 VAL A N 1
ATOM 1747 C CA . VAL A 1 214 ? -8.416 -6.799 21.074 1.00 95.88 214 VAL A CA 1
ATOM 1748 C C . VAL A 1 214 ? -9.389 -7.395 20.067 1.00 95.88 214 VAL A C 1
ATOM 1750 O O . VAL A 1 214 ? -9.999 -8.440 20.304 1.00 95.88 214 VAL A O 1
ATOM 1753 N N . LEU A 1 215 ? -9.514 -6.743 18.918 1.00 95.88 215 LEU A N 1
ATOM 1754 C CA . LEU A 1 215 ? -10.206 -7.257 17.750 1.00 95.88 215 LEU A CA 1
ATOM 1755 C C . LEU A 1 215 ? -9.196 -7.986 16.859 1.00 95.88 215 LEU A C 1
ATOM 1757 O O . LEU A 1 215 ? -8.270 -7.368 16.335 1.00 95.88 215 LEU A O 1
ATOM 1761 N N . LYS A 1 216 ? -9.382 -9.294 16.676 1.00 93.38 216 LYS A N 1
ATOM 1762 C CA . LYS A 1 216 ? -8.481 -10.139 15.877 1.00 93.38 216 LYS A CA 1
ATOM 1763 C C . LYS A 1 216 ? -9.209 -11.285 15.191 1.00 93.38 216 LYS A C 1
ATOM 1765 O O . LYS A 1 216 ? -10.337 -11.629 15.555 1.00 93.38 216 LYS A O 1
ATOM 1770 N N . TYR A 1 217 ? -8.553 -11.911 14.219 1.00 88.19 217 TYR A N 1
ATOM 1771 C CA . TYR A 1 217 ? -9.011 -13.190 13.689 1.00 88.19 217 TYR A CA 1
ATOM 1772 C C . TYR A 1 217 ? -8.751 -14.316 14.694 1.00 88.19 217 TYR A C 1
ATOM 1774 O O . TYR A 1 217 ? -7.630 -14.516 15.157 1.00 88.19 217 TYR A O 1
ATOM 1782 N N . LYS A 1 218 ? -9.795 -15.082 15.006 1.00 83.81 218 LYS A N 1
ATOM 1783 C CA . LYS A 1 218 ? -9.729 -16.321 15.783 1.00 83.81 218 LYS A CA 1
ATOM 1784 C C . LYS A 1 218 ? -10.637 -17.353 15.121 1.00 83.81 218 LYS A C 1
ATOM 1786 O O . LYS A 1 218 ? -11.799 -17.061 14.851 1.00 83.81 218 LYS A O 1
ATOM 1791 N N . ASP A 1 219 ? -10.093 -18.525 14.798 1.00 84.69 219 ASP A N 1
ATOM 1792 C CA . ASP A 1 219 ? -10.821 -19.622 14.138 1.00 84.69 219 ASP A CA 1
ATOM 1793 C C . ASP A 1 219 ? -11.550 -19.190 12.845 1.00 84.69 219 ASP A C 1
ATOM 1795 O O . ASP A 1 219 ? -12.698 -19.555 12.588 1.00 84.69 219 ASP A O 1
ATOM 1799 N N . GLY A 1 220 ? -10.891 -18.346 12.039 1.00 81.50 220 GLY A N 1
ATOM 1800 C CA . GLY A 1 220 ? -11.434 -17.822 10.778 1.00 81.50 220 GLY A CA 1
ATOM 1801 C C . GLY A 1 220 ? -12.537 -16.768 10.936 1.00 81.50 220 GLY A C 1
ATOM 1802 O O . GLY A 1 220 ? -13.185 -16.419 9.953 1.00 81.50 220 GLY A O 1
ATOM 1803 N N . LYS A 1 221 ? -12.771 -16.257 12.152 1.00 87.62 221 LYS A N 1
ATOM 1804 C CA . LYS A 1 221 ? -13.792 -15.242 12.443 1.00 87.62 221 LYS A CA 1
ATOM 1805 C C . LYS A 1 221 ? -13.205 -14.049 13.184 1.00 87.62 221 LYS A C 1
ATOM 1807 O O . LYS A 1 221 ? -12.319 -14.196 14.024 1.00 87.62 221 LYS A O 1
ATOM 1812 N N . ILE A 1 222 ? -13.747 -12.867 12.912 1.00 91.00 222 ILE A N 1
ATOM 1813 C CA . ILE A 1 222 ? -13.434 -11.659 13.677 1.00 91.00 222 ILE A CA 1
ATOM 1814 C C . ILE A 1 222 ? -14.006 -11.817 15.089 1.00 91.00 222 ILE A C 1
ATOM 1816 O O . ILE A 1 222 ? -15.201 -12.060 15.261 1.00 91.00 222 ILE A O 1
ATOM 1820 N N . THR A 1 223 ? -13.145 -11.696 16.095 1.00 90.94 223 THR A N 1
ATOM 1821 C CA . THR A 1 223 ? -13.486 -11.900 17.505 1.00 90.94 223 THR A CA 1
ATOM 1822 C C . THR A 1 223 ? -12.961 -10.741 18.345 1.00 90.94 223 THR A C 1
ATOM 1824 O O . THR A 1 223 ? -11.812 -10.335 18.193 1.00 90.94 223 THR A O 1
ATOM 1827 N N . LEU A 1 224 ? -13.799 -10.247 19.261 1.00 93.25 224 LEU A N 1
ATOM 1828 C CA . LEU A 1 224 ? -13.394 -9.344 20.340 1.00 93.25 224 LEU A CA 1
ATOM 1829 C C . LEU A 1 224 ? -12.945 -10.167 21.549 1.00 93.25 224 LEU A C 1
ATOM 1831 O O . LEU A 1 224 ? -13.728 -10.953 22.086 1.00 93.25 224 LEU A O 1
ATOM 1835 N N . CYS A 1 225 ? -11.699 -9.980 21.964 1.00 90.62 225 CYS A N 1
ATOM 1836 C CA . CYS A 1 225 ? -11.127 -10.559 23.175 1.00 90.62 225 CYS A CA 1
ATOM 1837 C C . CYS A 1 225 ? -10.929 -9.446 24.215 1.00 90.62 225 CYS A C 1
ATOM 1839 O O . CYS A 1 225 ? -10.494 -8.369 23.814 1.00 90.62 225 CYS A O 1
ATOM 1841 N N . PRO A 1 226 ? -11.250 -9.673 25.498 1.00 86.56 226 PRO A N 1
ATOM 1842 C CA . PRO A 1 226 ? -10.778 -8.821 26.588 1.00 86.56 226 PRO A CA 1
ATOM 1843 C C . PRO A 1 226 ? -9.254 -8.851 26.711 1.00 86.56 226 PRO A C 1
ATOM 1845 O O . PRO A 1 226 ? -8.656 -9.874 26.292 1.00 86.56 226 PRO A O 1
#